Protein AF-0000000084526634 (afdb_homodimer)

Secondary structure (DSSP, 8-state):
--EEEEEE-SSSS-EEEEEE-GGG-EEE-STTHHHHT--EEEEEGGGEEEEE-GGGEEEE--TT--SEEEEETTT----EEEEE-TT--EEEEEEGGGBTT--HHHHHHHSEEE-TT--/--EEEEEE-SSSS-EEEEEE-GGG-EEE-STTHHHHT--EEEEEGGGEEEEE-GGGEEEE--TT--SEEEEETTT----EEEEE-TT--EEEEEEGGGBTT--HHHHHHHSEEE-TT--

InterPro domains:
  IPR006913 CENP-V/GFA domain [PF04828] (4-111)
  IPR006913 CENP-V/GFA domain [PS51891] (5-115)
  IPR011057 Mss4-like superfamily [SSF51316] (2-111)
  IPR052355 Centromere protein V-like [PTHR28620] (4-107)

Radius of gyration: 17.03 Å; Cα contacts (8 Å, |Δi|>4): 576; chains: 2; bounding box: 39×50×42 Å

Organism: NCBI:txid1123501

Solvent-accessible surface area (backbone atoms only — not comparable to full-atom values): 12328 Å² total; per-residue (Å²): 122,71,42,79,41,46,34,38,38,79,80,58,59,32,30,34,37,34,47,38,41,71,91,67,18,32,33,44,51,21,84,58,40,35,47,42,42,52,34,32,29,64,30,51,45,91,46,48,44,79,72,40,34,76,88,42,49,40,71,35,68,55,96,86,49,63,45,42,36,31,21,32,71,70,65,32,40,58,43,38,27,42,33,58,45,93,89,61,49,50,29,30,41,32,27,44,26,31,28,68,95,46,59,35,72,65,47,53,76,69,32,44,80,40,72,42,66,80,99,120,69,43,80,42,47,33,36,38,80,82,57,60,32,30,34,41,34,45,38,41,71,90,65,17,33,32,44,51,21,82,59,40,35,46,44,43,52,33,32,30,64,30,48,44,89,45,47,44,81,73,40,35,77,89,42,49,41,72,34,67,54,97,87,50,63,46,42,37,31,20,33,70,70,65,34,39,57,43,39,29,42,35,61,45,94,88,61,49,51,29,30,42,32,27,44,26,31,29,67,94,46,59,35,71,64,47,53,74,70,33,44,81,41,71,40,66,79,101

Sequence (238 aa):
MARTYDGSCQCGAVTFSAELDLTHAVICNCSRCRRLGSVFAFTPRTAFTLRSGEDALTEFRFHNEVIAHLFCATCGIEAFGYGRMPDGTETVAVNARVLDGVDGHALAKEATFYDGAASMARTYDGSCQCGAVTFSAELDLTHAVICNCSRCRRLGSVFAFTPRTAFTLRSGEDALTEFRFHNEVIAHLFCATCGIEAFGYGRMPDGTETVAVNARVLDGVDGHALAKEATFYDGAAS

pLDDT: mean 95.06, std 6.48, range [63.31, 98.94]

Structure (mmCIF, N/CA/C/O backbone):
data_AF-0000000084526634-model_v1
#
loop_
_entity.id
_entity.type
_entity.pdbx_description
1 polymer 'CENP-V/GFA domain-containing protein'
#
loop_
_atom_site.group_PDB
_atom_site.id
_atom_site.type_symbol
_atom_site.label_atom_id
_atom_site.label_alt_id
_atom_site.label_comp_id
_atom_site.label_asym_id
_atom_site.label_entity_id
_atom_site.label_seq_id
_atom_site.pdbx_PDB_ins_code
_atom_site.Cartn_x
_atom_site.Cartn_y
_atom_site.Cartn_z
_atom_site.occupancy
_atom_site.B_iso_or_equiv
_atom_site.auth_seq_id
_atom_site.auth_comp_id
_atom_site.auth_asym_id
_atom_site.auth_atom_id
_atom_site.pdbx_PDB_model_num
ATOM 1 N N . MET A 1 1 ? 1.687 13.352 22.406 1 82.06 1 MET A N 1
ATOM 2 C CA . MET A 1 1 ? 2.182 14.656 21.984 1 82.06 1 MET A CA 1
ATOM 3 C C . MET A 1 1 ? 2.734 14.594 20.562 1 82.06 1 MET A C 1
ATOM 5 O O . MET A 1 1 ? 3.385 13.609 20.188 1 82.06 1 MET A O 1
ATOM 9 N N . ALA A 1 2 ? 2.475 15.664 19.859 1 91.25 2 ALA A N 1
ATOM 10 C CA . ALA A 1 2 ? 2.936 15.734 18.469 1 91.25 2 ALA A CA 1
ATOM 11 C C . ALA A 1 2 ? 4.457 15.82 18.406 1 91.25 2 ALA A C 1
ATOM 13 O O . ALA A 1 2 ? 5.086 16.484 19.234 1 91.25 2 ALA A O 1
ATOM 14 N N . ARG A 1 3 ? 5.078 15.094 17.562 1 96.56 3 ARG A N 1
ATOM 15 C CA . ARG A 1 3 ? 6.504 15.086 17.25 1 96.56 3 ARG A CA 1
ATOM 16 C C . ARG A 1 3 ? 6.727 15.234 15.75 1 96.56 3 ARG A C 1
ATOM 18 O O . ARG A 1 3 ? 5.828 14.953 14.953 1 96.56 3 ARG A O 1
ATOM 25 N N . THR A 1 4 ? 7.934 15.758 15.477 1 98.44 4 THR A N 1
ATOM 26 C CA . THR A 1 4 ? 8.273 15.859 14.062 1 98.44 4 THR A CA 1
ATOM 27 C C . THR A 1 4 ? 8.867 14.555 13.555 1 98.44 4 THR A C 1
ATOM 29 O O . THR A 1 4 ? 9.758 13.977 14.188 1 98.44 4 THR A O 1
ATOM 32 N N . TYR A 1 5 ? 8.383 14.109 12.453 1 98.69 5 TYR A N 1
ATOM 33 C CA . TYR A 1 5 ? 8.875 12.898 11.805 1 98.69 5 TYR A CA 1
ATOM 34 C C . TYR A 1 5 ? 9.359 13.188 10.391 1 98.69 5 TYR A C 1
ATOM 36 O O . TYR A 1 5 ? 8.797 14.039 9.703 1 98.69 5 TYR A O 1
ATOM 44 N N . ASP A 1 6 ? 10.359 12.508 10.031 1 98.81 6 ASP A N 1
ATOM 45 C CA . ASP A 1 6 ? 10.758 12.453 8.633 1 98.81 6 ASP A CA 1
ATOM 46 C C . ASP A 1 6 ? 10.227 11.188 7.957 1 98.81 6 ASP A C 1
ATOM 48 O O . ASP A 1 6 ? 10.086 10.141 8.602 1 98.81 6 ASP A O 1
ATOM 52 N N . GLY A 1 7 ? 9.898 11.367 6.66 1 98.75 7 GLY A N 1
ATOM 53 C CA . GLY A 1 7 ? 9.445 10.219 5.883 1 98.75 7 GLY A CA 1
ATOM 54 C C . GLY A 1 7 ? 9.797 10.328 4.41 1 98.75 7 GLY A C 1
ATOM 55 O O . GLY A 1 7 ? 10.281 11.367 3.953 1 98.75 7 GLY A O 1
ATOM 56 N N . SER A 1 8 ? 9.641 9.219 3.715 1 98.81 8 SER A N 1
ATOM 57 C CA . SER A 1 8 ? 9.953 9.18 2.291 1 98.81 8 SER A CA 1
ATOM 58 C C . SER A 1 8 ? 9.289 7.988 1.612 1 98.81 8 SER A C 1
ATOM 60 O O . SER A 1 8 ? 8.867 7.043 2.281 1 98.81 8 SER A O 1
ATOM 62 N N . CYS A 1 9 ? 9.219 8.156 0.288 1 98.62 9 CYS A N 1
ATOM 63 C CA . CYS A 1 9 ? 8.867 6.957 -0.469 1 98.62 9 CYS A CA 1
ATOM 64 C C . CYS A 1 9 ? 10.031 5.969 -0.489 1 98.62 9 CYS A C 1
ATOM 66 O O . CYS A 1 9 ? 11.008 6.145 0.234 1 98.62 9 CYS A O 1
ATOM 68 N N . GLN A 1 10 ? 9.914 4.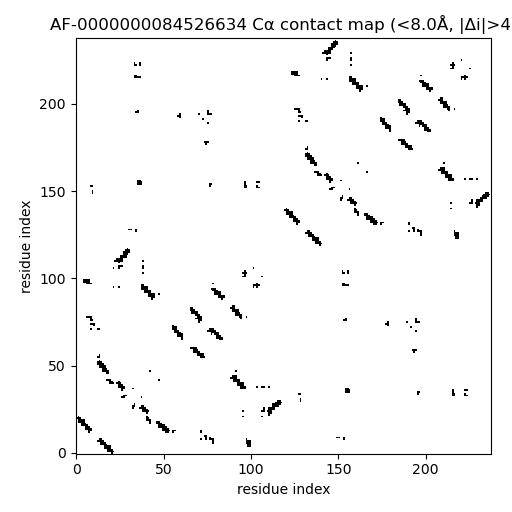891 -1.217 1 97.12 10 GLN A N 1
ATOM 69 C CA . GLN A 1 10 ? 10.922 3.834 -1.214 1 97.12 10 GLN A CA 1
ATOM 70 C C . GLN A 1 10 ? 12.172 4.262 -1.974 1 97.12 10 GLN A C 1
ATOM 72 O O . GLN A 1 10 ? 13.297 4.004 -1.529 1 97.12 10 GLN A O 1
ATOM 77 N N . CYS A 1 11 ? 12.062 4.898 -3.174 1 97.56 11 CYS A N 1
ATOM 78 C CA . CYS A 1 11 ? 13.195 5.195 -4.047 1 97.56 11 CYS A CA 1
ATOM 79 C C . CYS A 1 11 ? 13.891 6.484 -3.619 1 97.56 11 CYS A C 1
ATOM 81 O O . CYS A 1 11 ? 14.961 6.82 -4.133 1 97.56 11 CYS A O 1
ATOM 83 N N . GLY A 1 12 ? 13.25 7.234 -2.771 1 98 12 GLY A N 1
ATOM 84 C CA . GLY A 1 12 ? 13.891 8.422 -2.234 1 98 12 GLY A CA 1
ATOM 85 C C . GLY A 1 12 ? 13.547 9.688 -3.002 1 98 12 GLY A C 1
ATOM 86 O O . GLY A 1 12 ? 13.961 10.781 -2.619 1 98 12 GLY A O 1
ATOM 87 N N . ALA A 1 13 ? 12.773 9.609 -4.047 1 98.56 13 ALA A N 1
ATOM 88 C CA . ALA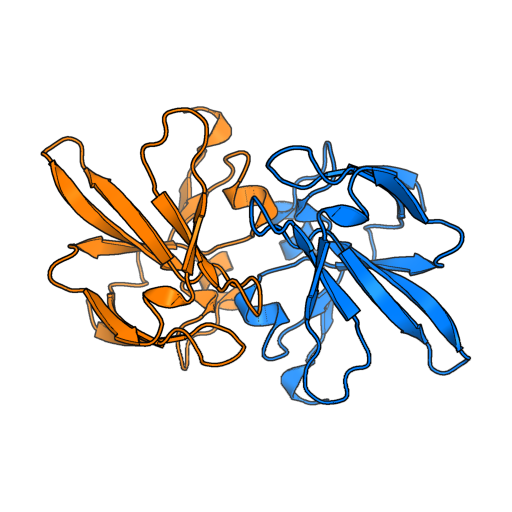 A 1 13 ? 12.398 10.789 -4.82 1 98.56 13 ALA A CA 1
ATOM 89 C C . ALA A 1 13 ? 11.516 11.727 -4 1 98.56 13 ALA A C 1
ATOM 91 O O . ALA A 1 13 ? 11.633 12.945 -4.102 1 98.56 13 ALA A O 1
ATOM 92 N N . VAL A 1 14 ? 10.664 11.227 -3.184 1 98.88 14 VAL A N 1
ATOM 93 C CA . VAL A 1 14 ? 9.734 11.984 -2.361 1 98.88 14 VAL A CA 1
ATOM 94 C C . VAL A 1 14 ? 10.188 11.953 -0.903 1 98.88 14 VAL A C 1
ATOM 96 O O . VAL A 1 14 ? 10.281 10.883 -0.299 1 98.88 14 VAL A O 1
ATOM 99 N N . THR A 1 15 ? 10.477 13.031 -0.357 1 98.94 15 THR A N 1
ATOM 100 C CA . THR A 1 15 ? 10.836 13.156 1.05 1 98.94 15 THR A CA 1
ATOM 101 C C . THR A 1 15 ? 10.055 14.289 1.71 1 98.94 15 THR A C 1
ATOM 103 O O . THR A 1 15 ? 9.75 15.297 1.069 1 98.94 15 THR A O 1
ATOM 106 N N . PHE A 1 16 ? 9.75 14.109 2.992 1 98.94 16 PHE A N 1
ATOM 107 C CA . PHE A 1 16 ? 8.961 15.117 3.689 1 98.94 16 PHE A CA 1
ATOM 108 C C . PHE A 1 16 ? 9.242 15.078 5.188 1 98.94 16 PHE A C 1
ATOM 110 O O . PHE A 1 16 ? 9.891 14.156 5.684 1 98.94 16 PHE A O 1
ATOM 117 N N . SER A 1 17 ? 8.805 16.094 5.875 1 98.94 17 SER A N 1
ATOM 118 C CA . SER A 1 17 ? 8.695 16.156 7.328 1 98.94 17 SER A CA 1
ATOM 119 C C . SER A 1 17 ? 7.293 16.594 7.754 1 98.94 17 SER A C 1
ATOM 121 O O . SER A 1 17 ? 6.625 17.344 7.043 1 98.94 17 SER A O 1
ATOM 123 N N . ALA A 1 18 ? 6.887 16.109 8.891 1 98.81 18 ALA A N 1
ATOM 124 C CA . ALA A 1 18 ? 5.547 16.422 9.375 1 98.81 18 ALA A CA 1
ATOM 125 C C . ALA A 1 18 ? 5.488 16.359 10.898 1 98.81 18 ALA A C 1
ATOM 127 O O . ALA A 1 18 ? 6.129 15.492 11.516 1 98.81 18 ALA A O 1
ATOM 128 N N . GLU A 1 19 ? 4.711 17.219 11.414 1 98.75 19 GLU A N 1
ATOM 129 C CA . GLU A 1 19 ? 4.34 17.094 12.82 1 98.75 19 GLU A CA 1
ATOM 130 C C . GLU A 1 19 ? 3.143 16.156 12.992 1 98.75 19 GLU A C 1
ATOM 132 O O . GLU A 1 19 ? 2.061 16.422 12.469 1 98.75 19 GLU A O 1
ATOM 137 N N . LEU A 1 20 ? 3.373 15.094 13.773 1 98.44 20 LEU A N 1
ATOM 138 C CA . LEU A 1 20 ? 2.33 14.078 13.867 1 98.44 20 LEU A CA 1
ATOM 139 C C . LEU A 1 20 ? 2.164 13.609 15.312 1 98.44 20 LEU A C 1
ATOM 141 O O . LEU A 1 20 ? 3.139 13.539 16.062 1 98.44 20 LEU A O 1
ATOM 145 N N . ASP A 1 21 ? 0.946 13.375 15.688 1 98 21 ASP A N 1
ATOM 146 C CA . ASP A 1 21 ? 0.609 12.586 16.875 1 98 21 ASP A CA 1
ATOM 147 C C . ASP A 1 21 ? 0.187 11.172 16.484 1 98 21 ASP A C 1
ATOM 149 O O . ASP A 1 21 ? -0.918 10.961 15.984 1 98 21 ASP A O 1
ATOM 153 N N . LEU A 1 22 ? 0.977 10.188 16.734 1 97.81 22 LEU A N 1
ATOM 154 C CA . LEU A 1 22 ? 0.75 8.828 16.234 1 97.81 22 LEU A CA 1
ATOM 155 C C . LEU A 1 22 ? -0.159 8.055 17.188 1 97.81 22 LEU A C 1
ATOM 157 O O . LEU A 1 22 ? -0.593 6.945 16.875 1 97.81 22 LEU A O 1
ATOM 161 N N . THR A 1 23 ? -0.492 8.625 18.344 1 96.44 23 THR A N 1
ATOM 162 C CA . THR A 1 23 ? -1.368 7.941 19.281 1 96.44 23 THR A CA 1
ATOM 163 C C . THR A 1 23 ? -2.801 7.902 18.766 1 96.44 23 THR A C 1
ATOM 165 O O . THR A 1 23 ? -3.639 7.16 19.281 1 96.44 23 THR A O 1
ATOM 168 N N . HIS A 1 24 ? -3.084 8.68 17.641 1 94.44 24 HIS A N 1
ATOM 169 C CA . HIS A 1 24 ? -4.422 8.719 17.062 1 94.44 24 HIS A CA 1
ATOM 170 C C . HIS A 1 24 ? -4.418 8.195 15.625 1 94.44 24 HIS A C 1
ATOM 172 O O . HIS A 1 24 ? -5.258 8.602 14.82 1 94.44 24 HIS A O 1
ATOM 178 N N . ALA A 1 25 ? -3.518 7.367 15.383 1 97.5 25 ALA A N 1
ATOM 179 C CA . ALA A 1 25 ? -3.447 6.797 14.039 1 97.5 25 ALA A CA 1
ATOM 180 C C . ALA A 1 25 ? -4.715 6.008 13.711 1 97.5 25 ALA A C 1
ATOM 182 O O . ALA A 1 25 ? -5.383 5.496 14.609 1 97.5 25 ALA A O 1
ATOM 183 N N . VAL A 1 26 ? -5.004 5.945 12.43 1 97.38 26 VAL A N 1
ATOM 184 C CA . VAL A 1 26 ? -6.277 5.398 11.977 1 97.38 26 VAL A CA 1
ATOM 185 C C . VAL A 1 26 ? -6.039 4.359 10.891 1 97.38 26 VAL A C 1
ATOM 187 O O . VAL A 1 26 ? -5.199 4.562 10.008 1 97.38 26 VAL A O 1
ATOM 190 N N . ILE A 1 27 ? -6.738 3.273 10.922 1 97.12 27 ILE A N 1
ATOM 191 C CA . ILE A 1 27 ? -6.883 2.365 9.789 1 97.12 27 ILE A CA 1
ATOM 192 C C . ILE A 1 27 ? -8.32 2.41 9.273 1 97.12 27 ILE A C 1
ATOM 194 O O . ILE A 1 27 ? -9.266 2.492 10.062 1 97.12 27 ILE A O 1
ATOM 198 N N . CYS A 1 28 ? -8.445 2.514 8 1 95.56 28 CYS A N 1
ATOM 199 C CA . CYS A 1 28 ? -9.742 2.641 7.348 1 95.56 28 CYS A CA 1
ATOM 200 C C . CYS A 1 28 ? -10.016 1.455 6.43 1 95.56 28 CYS A C 1
ATOM 202 O O . CYS A 1 28 ? -9.078 0.877 5.867 1 95.56 28 CYS A O 1
ATOM 204 N N . ASN A 1 29 ? -11.281 1.121 6.215 1 93.94 29 ASN A N 1
ATOM 205 C CA . ASN A 1 29 ? -11.594 -0.017 5.355 1 93.94 29 ASN A CA 1
ATOM 206 C C . ASN A 1 29 ? -12.383 0.408 4.125 1 93.94 29 ASN A C 1
ATOM 208 O O . ASN A 1 29 ? -13.164 -0.378 3.578 1 93.94 29 ASN A O 1
ATOM 212 N N . CYS A 1 30 ? -12.258 1.676 3.701 1 93.62 30 CYS A N 1
ATOM 213 C CA . CYS A 1 30 ? -12.844 2.002 2.408 1 93.62 30 CYS A CA 1
ATOM 214 C C . CYS A 1 30 ? -12.172 1.221 1.288 1 93.62 30 CYS A C 1
ATOM 216 O O . CYS A 1 30 ? -11.188 0.516 1.524 1 93.62 30 CYS A O 1
ATOM 218 N N . SER A 1 31 ? -12.656 1.3 0.096 1 93.5 31 SER A N 1
ATOM 219 C CA . SER A 1 31 ? -12.203 0.448 -0.997 1 93.5 31 SER A CA 1
ATOM 220 C C . SER A 1 31 ? -10.727 0.668 -1.291 1 93.5 31 SER A C 1
ATOM 222 O O . SER A 1 31 ? -10.016 -0.266 -1.672 1 93.5 31 SER A O 1
ATOM 224 N N . ARG A 1 32 ? -10.172 1.838 -1.07 1 94.31 32 ARG A N 1
ATOM 225 C CA . ARG A 1 32 ? -8.773 2.113 -1.379 1 94.31 32 ARG A CA 1
ATOM 226 C C . ARG A 1 32 ? -7.871 1.771 -0.196 1 94.31 32 ARG A C 1
ATOM 228 O O . ARG A 1 32 ? -6.852 1.095 -0.36 1 94.31 32 ARG A O 1
ATOM 235 N N . CYS A 1 33 ? -8.289 2.213 0.969 1 95.06 33 CYS A N 1
ATOM 236 C CA . CYS A 1 33 ? -7.441 2.039 2.141 1 95.06 33 CYS A CA 1
ATOM 237 C C . CYS A 1 33 ? -7.23 0.561 2.449 1 95.06 33 CYS A C 1
ATOM 239 O O . CYS A 1 33 ? -6.148 0.158 2.877 1 95.06 33 CYS A O 1
ATOM 241 N N . ARG A 1 34 ? -8.289 -0.212 2.266 1 95 34 ARG A N 1
ATOM 242 C CA . ARG A 1 34 ? -8.125 -1.633 2.553 1 95 34 ARG A CA 1
ATOM 243 C C . ARG A 1 34 ? -7.105 -2.268 1.614 1 95 34 ARG A C 1
ATOM 245 O O . ARG A 1 34 ? -6.438 -3.234 1.98 1 95 34 ARG A O 1
ATOM 252 N N . ARG A 1 35 ? -7.012 -1.802 0.372 1 96.94 35 ARG A N 1
ATOM 253 C CA . ARG A 1 35 ? -6.066 -2.338 -0.602 1 96.94 35 ARG A CA 1
ATOM 254 C C . ARG A 1 35 ? -4.641 -1.893 -0.284 1 96.94 35 ARG A C 1
ATOM 256 O O . ARG A 1 35 ? -3.688 -2.635 -0.521 1 96.94 35 ARG A O 1
ATOM 263 N N . LEU A 1 36 ? -4.469 -0.721 0.22 1 96.94 36 LEU A N 1
ATOM 264 C CA . LEU A 1 36 ? -3.156 -0.148 0.501 1 96.94 36 LEU A CA 1
ATOM 265 C C . LEU A 1 36 ? -2.596 -0.688 1.812 1 96.94 36 LEU A C 1
ATOM 267 O O . LEU A 1 36 ? -1.391 -0.918 1.93 1 96.94 36 LEU A O 1
ATOM 271 N N . GLY A 1 37 ? -3.488 -0.811 2.799 1 97 37 GLY A N 1
ATOM 272 C CA . GLY A 1 37 ? -3.033 -1.208 4.121 1 97 37 GLY A CA 1
ATOM 273 C C . GLY A 1 37 ? -2.383 -0.075 4.891 1 97 37 GLY A C 1
ATOM 274 O O . GLY A 1 37 ? -1.586 -0.314 5.801 1 97 37 GLY A O 1
ATOM 275 N N . SER A 1 38 ? -2.707 1.154 4.598 1 97.62 38 SER A N 1
ATOM 276 C CA . SER A 1 38 ? -2.076 2.32 5.207 1 97.62 38 SER A CA 1
ATOM 277 C C . SER A 1 38 ? -2.535 2.502 6.652 1 97.62 38 SER A C 1
ATOM 279 O O . SER A 1 38 ? -3.639 2.092 7.016 1 97.62 38 SER A O 1
ATOM 281 N N . VAL A 1 39 ? -1.662 2.988 7.453 1 98.12 39 VAL A N 1
ATOM 282 C CA . VAL A 1 39 ? -1.951 3.521 8.781 1 98.12 39 VAL A CA 1
ATOM 283 C C . VAL A 1 39 ? -1.819 5.043 8.766 1 98.12 39 VAL A C 1
ATOM 285 O O . VAL A 1 39 ? -0.708 5.574 8.719 1 98.12 39 VAL A O 1
ATOM 288 N N . PHE A 1 40 ? -2.953 5.75 8.938 1 97.56 40 PHE A N 1
ATOM 289 C CA . PHE A 1 40 ? -2.918 7.184 8.664 1 97.56 40 PHE A CA 1
ATOM 290 C C . PHE A 1 40 ? -2.773 7.969 9.961 1 97.56 40 PHE A C 1
ATOM 292 O O . PHE A 1 40 ? -3.383 7.625 10.977 1 97.56 40 PHE A O 1
ATOM 299 N N . ALA A 1 41 ? -1.976 8.891 9.93 1 97.88 41 ALA A N 1
ATOM 300 C CA . ALA A 1 41 ? -1.951 10.008 10.875 1 97.88 41 ALA A CA 1
ATOM 301 C C . ALA A 1 41 ? -2.225 11.336 10.156 1 97.88 41 ALA A C 1
ATOM 303 O O . ALA A 1 41 ? -1.781 11.539 9.031 1 97.88 41 ALA A O 1
ATOM 304 N N . PHE A 1 42 ? -2.887 12.195 10.812 1 96.56 42 PHE A N 1
ATOM 305 C CA . PHE A 1 42 ? -3.338 13.422 10.164 1 96.56 42 PHE A CA 1
ATOM 306 C C . PHE A 1 42 ? -2.672 14.641 10.789 1 96.56 42 PHE A C 1
ATOM 308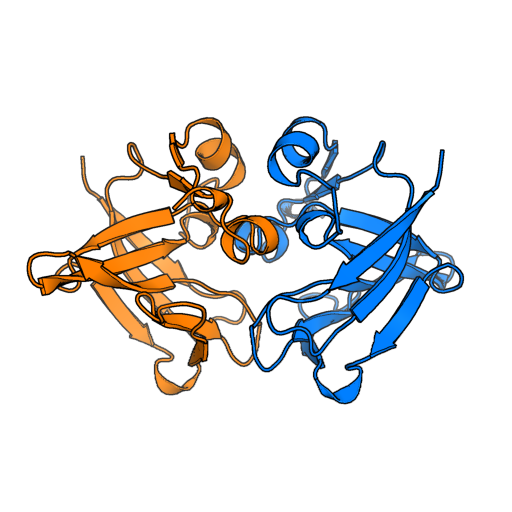 O O . PHE A 1 42 ? -2.42 14.664 11.992 1 96.56 42 PHE A O 1
ATOM 315 N N . THR A 1 43 ? -2.422 15.594 9.961 1 97.44 43 THR A N 1
ATOM 316 C CA . THR A 1 43 ? -1.853 16.859 10.406 1 97.44 43 THR A CA 1
ATOM 317 C C . THR A 1 43 ? -2.32 18.016 9.523 1 97.44 43 THR A C 1
ATOM 319 O O . THR A 1 43 ? -2.65 17.797 8.352 1 97.44 43 THR A O 1
ATOM 322 N N . PRO A 1 44 ? -2.457 19.219 10.062 1 97 44 PRO A N 1
ATOM 323 C CA . PRO A 1 44 ? -2.736 20.359 9.172 1 97 44 PRO A CA 1
ATOM 324 C C . PRO A 1 44 ? -1.657 20.547 8.109 1 97 44 PRO A C 1
ATOM 326 O O . PRO A 1 44 ? -0.485 20.266 8.359 1 97 44 PRO A O 1
ATOM 329 N N . ARG A 1 45 ? -2.07 21.062 6.977 1 97.69 45 ARG A N 1
ATOM 330 C CA . ARG A 1 45 ? -1.143 21.328 5.879 1 97.69 45 ARG A CA 1
ATOM 331 C C . ARG A 1 45 ? 0.014 22.203 6.332 1 97.69 45 ARG A C 1
ATOM 333 O O . ARG A 1 45 ? 1.141 22.062 5.855 1 97.69 45 ARG A O 1
ATOM 340 N N . THR A 1 46 ? -0.166 23.078 7.285 1 97.5 46 THR A N 1
ATOM 341 C CA . THR A 1 46 ? 0.833 24.031 7.766 1 97.5 46 THR A CA 1
ATOM 342 C C . THR A 1 46 ? 1.918 23.312 8.562 1 97.5 46 THR A C 1
ATOM 344 O O . THR A 1 46 ? 2.984 23.875 8.82 1 97.5 46 THR A O 1
ATOM 347 N N . ALA A 1 47 ? 1.647 22.078 8.984 1 98.25 47 ALA A N 1
ATOM 348 C CA . ALA A 1 47 ? 2.6 21.328 9.797 1 98.25 47 ALA A CA 1
ATOM 349 C C . ALA A 1 47 ? 3.254 20.219 8.977 1 98.25 47 ALA A C 1
ATOM 351 O O . ALA A 1 47 ? 3.785 19.25 9.539 1 98.25 47 ALA A O 1
ATOM 352 N N . PHE A 1 48 ? 3.109 20.328 7.707 1 98.75 48 PHE A N 1
ATOM 353 C CA . PHE A 1 48 ? 3.68 19.391 6.746 1 98.75 48 PHE A CA 1
ATOM 354 C C . PHE A 1 48 ? 4.594 20.109 5.762 1 98.75 48 PHE A C 1
ATOM 356 O O . PHE A 1 48 ? 4.227 21.156 5.215 1 98.75 48 PHE A O 1
ATOM 363 N N . THR A 1 49 ? 5.801 19.5 5.52 1 98.88 49 THR A N 1
ATOM 364 C CA . THR A 1 49 ? 6.73 20.062 4.543 1 98.88 49 THR A CA 1
ATOM 365 C C . THR A 1 49 ? 7.188 18.984 3.557 1 98.88 49 THR A C 1
ATOM 367 O O . THR A 1 49 ? 7.852 18.031 3.941 1 98.88 49 THR A O 1
ATOM 370 N N . LEU A 1 50 ? 6.816 19.172 2.318 1 98.81 50 LEU A N 1
ATOM 371 C CA . LEU A 1 50 ? 7.371 18.344 1.251 1 98.81 50 LEU A CA 1
ATOM 372 C C . LEU A 1 50 ? 8.766 18.812 0.865 1 98.81 50 LEU A C 1
ATOM 374 O O . LEU A 1 50 ? 8.922 19.891 0.279 1 98.81 50 LEU A O 1
ATOM 378 N N . ARG A 1 51 ? 9.734 18.031 1.146 1 98.81 51 ARG A N 1
ATOM 379 C CA . ARG A 1 51 ? 11.117 18.453 0.953 1 98.81 51 ARG A CA 1
ATOM 380 C C . ARG A 1 51 ? 11.578 18.188 -0.477 1 98.81 51 ARG A C 1
ATOM 382 O O . ARG A 1 51 ? 12.422 18.906 -1.008 1 98.81 51 ARG A O 1
ATOM 389 N N . SER A 1 52 ? 11.102 17.125 -1.09 1 98.75 52 SER A N 1
ATOM 390 C CA . SER A 1 52 ? 11.438 16.812 -2.475 1 98.75 52 SER A CA 1
ATOM 391 C C . SER A 1 52 ? 10.367 15.945 -3.125 1 98.75 52 SER A C 1
ATOM 393 O O . SER A 1 52 ? 9.586 15.289 -2.432 1 98.75 52 SER A O 1
ATOM 395 N N . GLY A 1 53 ? 10.258 16.047 -4.492 1 98.69 53 GLY A N 1
ATOM 396 C CA . GLY A 1 53 ? 9.539 15.039 -5.262 1 98.69 53 GLY A CA 1
ATOM 397 C C . GLY A 1 53 ? 8.133 15.461 -5.633 1 98.69 53 GLY A C 1
ATOM 398 O O . GLY A 1 53 ? 7.277 14.617 -5.914 1 98.69 53 GLY A O 1
ATOM 399 N N . GLU A 1 54 ? 7.902 16.734 -5.496 1 98.25 54 GLU A N 1
ATOM 400 C CA . GLU A 1 54 ? 6.59 17.188 -5.938 1 98.25 54 GLU A CA 1
ATOM 401 C C . GLU A 1 54 ? 6.297 16.734 -7.367 1 98.25 54 GLU A C 1
ATOM 403 O O . GLU A 1 54 ? 5.188 16.297 -7.668 1 98.25 54 GLU A O 1
ATOM 408 N N . ASP A 1 55 ? 7.266 16.734 -8.211 1 98.19 55 ASP A N 1
ATOM 409 C CA . ASP A 1 55 ? 7.105 16.391 -9.617 1 98.19 55 ASP A CA 1
ATOM 410 C C . ASP A 1 55 ? 7.117 14.883 -9.82 1 98.19 55 ASP A C 1
ATOM 412 O O . ASP A 1 55 ? 6.883 14.391 -10.922 1 98.19 55 ASP A O 1
ATOM 416 N N . ALA A 1 56 ? 7.406 14.148 -8.781 1 98.56 56 ALA A N 1
ATOM 417 C CA . ALA A 1 56 ? 7.461 12.688 -8.859 1 98.56 56 ALA A CA 1
ATOM 418 C C . ALA A 1 56 ? 6.145 12.062 -8.406 1 98.56 56 ALA A C 1
ATOM 420 O O . ALA A 1 56 ? 5.988 10.844 -8.438 1 98.56 56 ALA A O 1
ATOM 421 N N . LEU A 1 57 ? 5.211 12.906 -8.031 1 98.69 57 LEU A N 1
ATOM 422 C CA . LEU A 1 57 ? 3.959 12.414 -7.465 1 98.69 57 LEU A CA 1
ATOM 423 C C . LEU A 1 57 ? 2.891 12.281 -8.547 1 98.69 57 LEU A C 1
ATOM 425 O O . LEU A 1 57 ? 2.791 13.125 -9.438 1 98.69 57 LEU A O 1
ATOM 429 N N . THR A 1 58 ? 2.207 11.25 -8.469 1 98.19 58 THR A N 1
ATOM 430 C CA . THR A 1 58 ? 0.996 11.031 -9.25 1 98.19 58 THR A CA 1
ATOM 431 C C . THR A 1 58 ? -0.242 11.109 -8.367 1 98.19 58 THR A C 1
ATOM 433 O O . THR A 1 58 ? -0.26 10.555 -7.266 1 98.19 58 THR A O 1
ATOM 436 N N . GLU A 1 59 ? -1.204 11.812 -8.805 1 97.81 59 GLU A N 1
ATOM 437 C CA . GLU A 1 59 ? -2.436 11.992 -8.039 1 97.81 59 GLU A CA 1
ATOM 438 C C . GLU A 1 59 ? -3.52 11.031 -8.516 1 97.81 59 GLU A C 1
ATOM 440 O O . GLU A 1 59 ? -3.682 10.812 -9.719 1 97.81 59 GLU A O 1
ATOM 445 N N . PHE A 1 60 ? -4.215 10.5 -7.609 1 96.94 60 PHE A N 1
ATOM 446 C CA . PHE A 1 60 ? -5.402 9.703 -7.879 1 96.94 60 PHE A CA 1
ATOM 447 C C . PHE A 1 60 ? -6.555 10.117 -6.969 1 96.94 60 PHE A C 1
ATOM 449 O O . PHE A 1 60 ? -6.371 10.273 -5.762 1 96.94 60 PHE A O 1
ATOM 456 N N . ARG A 1 61 ? -7.648 10.281 -7.672 1 93.62 61 ARG A N 1
ATOM 457 C CA . ARG A 1 61 ? -8.883 10.578 -6.945 1 93.62 61 ARG A CA 1
ATOM 458 C C . ARG A 1 61 ? -9.969 9.57 -7.285 1 93.62 61 ARG A C 1
ATOM 460 O O . ARG A 1 61 ? -9.969 8.984 -8.375 1 93.62 61 ARG A O 1
ATOM 467 N N . PHE A 1 62 ? -10.852 9.398 -6.344 1 85.81 62 PHE A N 1
ATOM 468 C CA . PHE A 1 62 ? -11.992 8.516 -6.566 1 85.81 62 PHE A CA 1
ATOM 469 C C . PHE A 1 62 ? -13.195 8.969 -5.754 1 85.81 62 PHE A C 1
ATOM 471 O O . PHE A 1 62 ? -13.094 9.898 -4.949 1 85.81 62 PHE A O 1
ATOM 478 N N . HIS A 1 63 ? -14.375 8.234 -6.09 1 80.31 63 HIS A N 1
ATOM 479 C CA . HIS A 1 63 ? -15.625 8.555 -5.418 1 80.31 63 HIS A CA 1
ATOM 480 C C . HIS A 1 63 ? -15.906 10.055 -5.465 1 80.31 63 HIS A C 1
ATOM 482 O O . HIS A 1 63 ? -16.016 10.633 -6.547 1 80.31 63 HIS A O 1
ATOM 488 N N . ASN A 1 64 ? -15.922 10.633 -4.133 1 71.81 64 ASN A N 1
ATOM 489 C CA . ASN A 1 64 ? -16.266 12.047 -4.129 1 71.81 64 ASN A CA 1
ATOM 490 C C . ASN A 1 64 ? -15.039 12.938 -4.246 1 71.81 64 ASN A C 1
ATOM 492 O O . ASN A 1 64 ? -15.117 14.148 -4.055 1 71.81 64 ASN A O 1
ATOM 496 N N . GLU A 1 65 ? -13.977 12.367 -4.414 1 67.62 65 GLU A N 1
ATOM 497 C CA . GLU A 1 65 ? -12.727 13.023 -4.805 1 67.62 65 GLU A CA 1
ATOM 498 C C . GLU A 1 65 ? -12.266 14.016 -3.74 1 67.62 65 GLU A C 1
ATOM 500 O O . GLU A 1 65 ? -11.66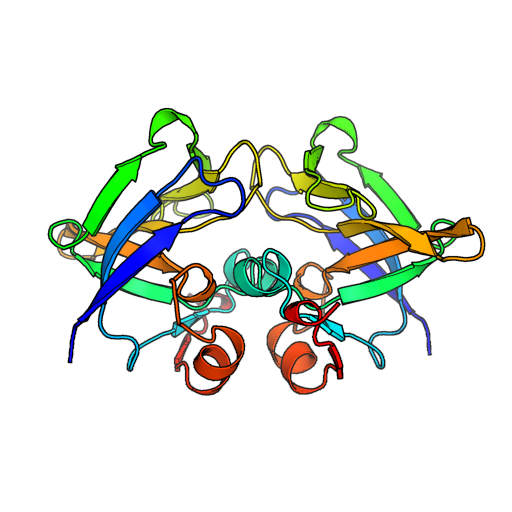4 15.039 -4.059 1 67.62 65 GLU A O 1
ATOM 505 N N . VAL A 1 66 ? -12.531 13.672 -2.502 1 75.62 66 VAL A N 1
ATOM 506 C CA . VAL A 1 66 ? -12.227 14.586 -1.404 1 75.62 66 VAL A CA 1
ATOM 507 C C . VAL A 1 66 ? -10.742 14.531 -1.082 1 75.62 66 VAL A C 1
ATOM 509 O O . VAL A 1 66 ? -10.125 15.562 -0.806 1 75.62 66 VAL A O 1
ATOM 512 N N . ILE A 1 67 ? -10.25 13.406 -1.155 1 87.56 67 ILE A N 1
ATOM 513 C CA . ILE A 1 67 ? -8.836 13.25 -0.82 1 87.56 67 ILE A CA 1
ATOM 514 C C . ILE A 1 67 ? -8.016 13.078 -2.098 1 87.56 67 ILE A C 1
ATOM 516 O O . ILE A 1 67 ? -8.391 12.305 -2.979 1 87.56 67 ILE A O 1
ATOM 520 N N . ALA A 1 68 ? -7.043 13.883 -2.264 1 95.19 68 ALA A N 1
ATOM 521 C CA . ALA A 1 68 ? -6.039 13.672 -3.305 1 95.19 68 ALA A CA 1
ATOM 522 C C . ALA A 1 68 ? -4.977 12.68 -2.854 1 95.19 68 ALA A C 1
ATOM 524 O O . ALA A 1 68 ? -4.051 13.031 -2.119 1 95.19 68 ALA A O 1
ATOM 525 N N . HIS A 1 69 ? -5.113 11.484 -3.273 1 96.75 69 HIS A N 1
ATOM 526 C CA . HIS A 1 69 ? -4.109 10.469 -2.961 1 96.75 69 HIS A CA 1
ATOM 527 C C . HIS A 1 69 ? -2.879 10.625 -3.852 1 96.75 69 HIS A C 1
ATOM 529 O O . HIS A 1 69 ? -2.996 10.633 -5.078 1 96.75 69 HIS A O 1
ATOM 535 N N . LEU A 1 70 ? -1.744 10.664 -3.262 1 98.44 70 LEU A N 1
ATOM 536 C CA . LEU A 1 70 ? -0.514 10.922 -4.004 1 98.44 70 LEU A CA 1
ATOM 537 C C . LEU A 1 70 ? 0.48 9.781 -3.816 1 98.44 70 LEU A C 1
ATOM 539 O O . LEU A 1 70 ? 0.817 9.422 -2.686 1 98.44 70 LEU A O 1
ATOM 543 N N . PHE A 1 71 ? 0.94 9.211 -4.91 1 98.69 71 PHE A N 1
ATOM 544 C CA . PHE A 1 71 ? 1.944 8.156 -4.812 1 98.69 71 PHE A CA 1
ATOM 545 C C . PHE A 1 71 ? 3.105 8.43 -5.762 1 98.69 71 PHE A C 1
ATOM 547 O O . PHE A 1 71 ? 2.945 9.125 -6.766 1 98.69 71 PHE A O 1
ATOM 554 N N . CYS A 1 72 ? 4.273 7.973 -5.445 1 98.81 72 CYS A N 1
ATOM 555 C CA . CYS A 1 72 ? 5.473 8.148 -6.258 1 98.81 72 CYS A CA 1
ATOM 556 C C . CYS A 1 72 ? 5.34 7.41 -7.586 1 98.81 72 CYS A C 1
ATOM 558 O O . CYS A 1 72 ? 5.059 6.211 -7.609 1 98.81 72 CYS A O 1
ATOM 560 N N . ALA A 1 73 ? 5.602 8.086 -8.648 1 98.5 73 ALA A N 1
ATOM 561 C CA . ALA A 1 73 ? 5.457 7.523 -9.992 1 98.5 73 ALA A CA 1
ATOM 562 C C . ALA A 1 73 ? 6.496 6.434 -10.242 1 98.5 73 ALA A C 1
ATOM 564 O O . ALA A 1 73 ? 6.297 5.566 -11.094 1 98.5 73 ALA A O 1
ATOM 565 N N . THR A 1 74 ? 7.555 6.484 -9.523 1 98.06 74 THR A N 1
ATOM 566 C CA . THR A 1 74 ? 8.656 5.562 -9.758 1 98.06 74 THR A CA 1
ATOM 567 C C . THR A 1 74 ? 8.492 4.293 -8.93 1 98.06 74 THR A C 1
ATOM 569 O O . THR A 1 74 ? 8.586 3.182 -9.453 1 98.06 74 THR A O 1
ATOM 572 N N . CYS A 1 75 ? 8.164 4.418 -7.656 1 98.19 75 CYS A N 1
ATOM 573 C CA . CYS A 1 75 ? 8.195 3.232 -6.809 1 98.19 75 CYS A CA 1
ATOM 574 C C . CYS A 1 75 ? 6.797 2.871 -6.324 1 98.19 75 CYS A C 1
ATOM 576 O O . CYS A 1 75 ? 6.605 1.834 -5.688 1 98.19 75 CYS A O 1
ATOM 578 N N . GLY A 1 76 ? 5.867 3.723 -6.52 1 98.44 76 GLY A N 1
ATOM 579 C CA . GLY A 1 76 ? 4.473 3.373 -6.293 1 98.44 76 GLY A CA 1
ATOM 580 C C . GLY A 1 76 ? 4.02 3.619 -4.867 1 98.44 76 GLY A C 1
ATOM 581 O O . GLY A 1 76 ? 2.84 3.469 -4.547 1 98.44 76 GLY A O 1
ATOM 582 N N . ILE A 1 77 ? 4.895 4.008 -3.939 1 98.62 77 ILE A N 1
ATOM 583 C CA . ILE A 1 77 ? 4.543 4.199 -2.535 1 98.62 77 ILE A CA 1
ATOM 584 C C . ILE A 1 77 ? 3.66 5.434 -2.385 1 98.62 77 ILE A C 1
ATOM 586 O O . ILE A 1 77 ? 3.988 6.508 -2.902 1 98.62 77 ILE A O 1
ATOM 590 N N . GLU A 1 78 ? 2.539 5.281 -1.79 1 98.5 78 GLU A N 1
ATOM 591 C CA . GLU A 1 78 ? 1.728 6.414 -1.351 1 98.5 78 GLU A CA 1
ATOM 592 C C . GLU A 1 78 ? 2.121 6.859 0.054 1 98.5 78 GLU A C 1
ATOM 594 O O . GLU A 1 78 ? 1.679 6.277 1.045 1 98.5 78 GLU A O 1
ATOM 599 N N . ALA A 1 79 ? 2.812 7.941 0.106 1 98.62 79 ALA A N 1
ATOM 600 C CA . ALA A 1 79 ? 3.346 8.398 1.387 1 98.62 79 ALA A CA 1
ATOM 601 C C . ALA A 1 79 ? 2.342 9.289 2.115 1 98.62 79 ALA A C 1
ATOM 603 O O . ALA A 1 79 ? 2.316 9.328 3.348 1 98.62 79 ALA A O 1
ATOM 604 N N . PHE A 1 80 ? 1.557 9.992 1.37 1 98.69 80 PHE A N 1
ATOM 605 C CA . PHE A 1 80 ? 0.572 10.891 1.956 1 98.69 80 PHE A CA 1
ATOM 606 C C . PHE A 1 80 ? -0.498 11.266 0.937 1 98.69 80 PHE A C 1
ATOM 608 O O . PHE A 1 80 ? -0.409 10.883 -0.232 1 98.69 80 PHE A O 1
ATOM 615 N N . GLY A 1 81 ? -1.506 11.945 1.337 1 97.88 81 GLY A N 1
ATOM 616 C CA . GLY A 1 81 ? -2.547 12.578 0.544 1 97.88 81 GLY A CA 1
ATOM 617 C C . GLY A 1 81 ? -3.031 13.891 1.136 1 97.88 81 GLY A C 1
ATOM 618 O O . GLY A 1 81 ? -2.836 14.148 2.324 1 97.88 81 GLY A O 1
ATOM 619 N N . TYR A 1 82 ? -3.605 14.672 0.24 1 97.62 82 TYR A N 1
ATOM 620 C CA . TYR A 1 82 ? -4.148 15.945 0.687 1 97.62 82 TYR A CA 1
ATOM 621 C C . TYR A 1 82 ? -5.668 15.891 0.785 1 97.62 82 TYR A C 1
ATOM 623 O 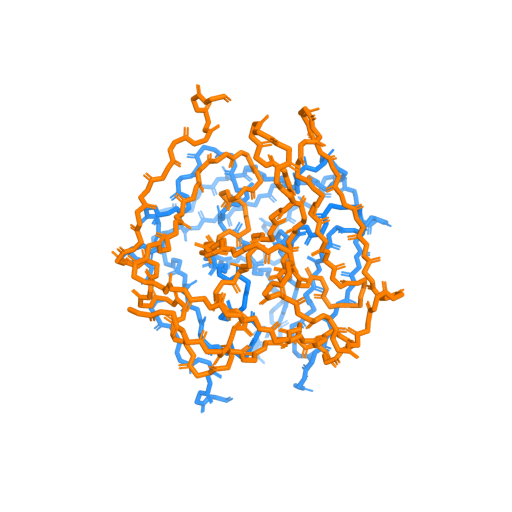O . TYR A 1 82 ? -6.332 15.344 -0.1 1 97.62 82 TYR A O 1
ATOM 631 N N . GLY A 1 83 ? -6.117 16.375 1.914 1 94.69 83 GLY A N 1
ATOM 632 C CA . GLY A 1 83 ? -7.555 16.484 2.111 1 94.69 83 GLY A CA 1
ATOM 633 C C . GLY A 1 83 ? -7.969 17.828 2.707 1 94.69 83 GLY A C 1
ATOM 634 O O . GLY A 1 83 ? -7.176 18.766 2.746 1 94.69 83 GLY A O 1
ATOM 635 N N . ARG A 1 84 ? -9.32 17.859 2.963 1 91.38 84 ARG A N 1
ATOM 636 C CA . ARG A 1 84 ? -9.898 19.047 3.584 1 91.38 84 ARG A CA 1
ATOM 637 C C . ARG A 1 84 ? -10.969 18.656 4.605 1 91.38 84 ARG A C 1
ATOM 639 O O . ARG A 1 84 ? -11.805 17.797 4.344 1 91.38 84 ARG A O 1
ATOM 646 N N . MET A 1 85 ? -10.867 19.297 5.738 1 87.06 85 MET A N 1
ATOM 647 C CA . MET A 1 85 ? -11.922 19.156 6.73 1 87.06 85 MET A CA 1
ATOM 648 C C . MET A 1 85 ? -13.195 19.875 6.293 1 87.06 85 MET A C 1
ATOM 650 O O . MET A 1 85 ? -13.164 20.688 5.375 1 87.06 85 MET A O 1
ATOM 654 N N . PRO A 1 86 ? -14.234 19.484 6.969 1 84.75 86 PRO A N 1
ATOM 655 C CA . PRO A 1 86 ? -15.492 20.156 6.617 1 84.75 86 PRO A CA 1
ATOM 656 C C . PRO A 1 86 ? -15.406 21.672 6.754 1 84.75 86 PRO A C 1
ATOM 658 O O . PRO A 1 86 ? -16.047 22.406 5.992 1 84.75 86 PRO A O 1
ATOM 661 N N . ASP A 1 87 ? -14.633 22.109 7.707 1 88.88 87 ASP A N 1
ATOM 662 C CA . ASP A 1 87 ? -14.531 23.547 7.945 1 88.88 87 ASP A CA 1
ATOM 663 C C . ASP A 1 87 ? -13.57 24.203 6.945 1 88.88 87 ASP A C 1
ATOM 665 O O . ASP A 1 87 ? -13.312 25.406 7.02 1 88.88 87 ASP A O 1
ATOM 669 N N . GLY A 1 88 ? -13.031 23.453 6.062 1 87.94 88 GLY A N 1
ATOM 670 C CA . GLY A 1 88 ? -12.18 23.984 5.004 1 87.94 88 GLY A CA 1
ATOM 671 C C . GLY A 1 88 ? -10.695 23.859 5.316 1 87.94 88 GLY A C 1
ATOM 672 O O . GLY A 1 88 ? -9.852 24.125 4.461 1 87.94 88 GLY A O 1
ATOM 673 N N . THR A 1 89 ? -10.406 23.406 6.48 1 91.12 89 THR A N 1
ATOM 674 C CA . THR A 1 89 ? -9.008 23.297 6.863 1 91.12 89 THR A CA 1
ATOM 675 C C . THR A 1 89 ? -8.297 22.25 6.02 1 91.12 89 THR A C 1
ATOM 677 O O . THR A 1 89 ? -8.758 21.109 5.934 1 91.12 89 THR A O 1
ATOM 680 N N . GLU A 1 90 ? -7.238 22.781 5.363 1 95.62 90 GLU A N 1
ATOM 681 C CA . GLU A 1 90 ? -6.43 21.844 4.59 1 95.62 90 GLU A CA 1
ATOM 682 C C . GLU A 1 90 ? -5.676 20.875 5.5 1 95.62 90 GLU A C 1
ATOM 684 O O . GLU A 1 90 ? -5.023 21.297 6.457 1 95.62 90 GLU A O 1
ATOM 689 N N . THR A 1 91 ? -5.727 19.594 5.168 1 96.94 91 THR A N 1
ATOM 690 C CA . THR A 1 91 ? -5.117 18.562 5.992 1 96.94 91 THR A CA 1
ATOM 691 C C . THR A 1 91 ? -4.285 17.609 5.141 1 96.94 91 THR A C 1
ATOM 693 O O . THR A 1 91 ? -4.441 17.562 3.918 1 96.94 91 THR A O 1
ATOM 696 N N . VAL A 1 92 ? -3.344 17.016 5.801 1 98.06 92 VAL A N 1
ATOM 697 C CA . VAL A 1 92 ? -2.529 15.977 5.176 1 98.06 92 VAL A CA 1
ATOM 698 C C . VAL A 1 92 ? -2.74 14.648 5.895 1 98.06 92 VAL A C 1
ATOM 700 O O . VAL A 1 92 ? -2.666 14.578 7.125 1 98.06 92 VAL A O 1
ATOM 703 N N . ALA A 1 93 ? -3.121 13.672 5.184 1 97.56 93 ALA A N 1
ATOM 704 C CA . ALA A 1 93 ? -3.133 12.297 5.668 1 97.56 93 ALA A CA 1
ATOM 705 C C . ALA A 1 93 ? -1.807 11.602 5.371 1 97.56 93 ALA A C 1
ATOM 707 O O . ALA A 1 93 ? -1.508 11.289 4.215 1 97.56 93 ALA A O 1
ATOM 708 N N . VAL A 1 94 ? -1.028 11.344 6.371 1 98.56 94 VAL A N 1
ATOM 709 C CA . VAL A 1 94 ? 0.298 10.758 6.211 1 98.56 94 VAL A CA 1
ATOM 710 C C . VAL A 1 94 ? 0.243 9.266 6.527 1 98.56 94 VAL A C 1
ATOM 712 O O . VAL A 1 94 ? -0.303 8.859 7.555 1 98.56 94 VAL A O 1
ATOM 715 N N . ASN A 1 95 ? 0.758 8.453 5.613 1 98.69 95 ASN A N 1
ATOM 716 C CA . ASN A 1 95 ? 0.957 7.039 5.922 1 98.69 95 ASN A CA 1
ATOM 717 C C . ASN A 1 95 ? 2.096 6.836 6.914 1 98.69 95 ASN A C 1
ATOM 719 O O . ASN A 1 95 ? 3.266 7.012 6.57 1 98.69 95 ASN A O 1
ATOM 723 N N . ALA A 1 96 ? 1.779 6.395 8.062 1 98.69 96 ALA A N 1
ATOM 724 C CA . ALA A 1 96 ? 2.766 6.297 9.133 1 98.69 96 ALA A CA 1
ATOM 725 C C . ALA A 1 96 ? 3.797 5.215 8.828 1 98.69 96 ALA A C 1
ATOM 727 O O . ALA A 1 96 ? 4.883 5.199 9.414 1 98.69 96 ALA A O 1
ATOM 728 N N . ARG A 1 97 ? 3.52 4.32 7.898 1 98.44 97 ARG A N 1
ATOM 729 C CA . ARG A 1 97 ? 4.398 3.203 7.566 1 98.44 97 ARG A CA 1
ATOM 730 C C . ARG A 1 97 ? 5.664 3.691 6.871 1 98.44 97 ARG A C 1
ATOM 732 O O . ARG A 1 97 ? 6.656 2.961 6.789 1 98.44 97 ARG A O 1
ATOM 739 N N . VAL A 1 98 ? 5.652 4.895 6.367 1 98.69 98 VAL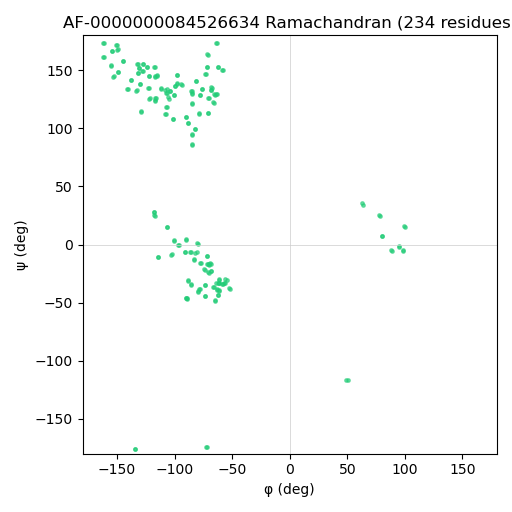 A N 1
ATOM 740 C CA . VAL A 1 98 ? 6.789 5.355 5.574 1 98.69 98 VAL A CA 1
ATOM 741 C C . VAL A 1 98 ? 7.688 6.242 6.434 1 98.69 98 VAL A C 1
ATOM 743 O O . VAL A 1 98 ? 8.672 6.805 5.941 1 98.69 98 VAL A O 1
ATOM 746 N N . LEU A 1 99 ? 7.375 6.398 7.73 1 98.69 99 LEU A N 1
ATOM 747 C CA . LEU A 1 99 ? 8.117 7.285 8.617 1 98.69 99 LEU A CA 1
ATOM 748 C C . LEU A 1 99 ? 9.391 6.609 9.125 1 98.69 99 LEU A C 1
ATOM 750 O O . LEU A 1 99 ? 9.383 5.414 9.422 1 98.69 99 LEU A O 1
ATOM 754 N N . ASP A 1 100 ? 10.406 7.387 9.188 1 98.06 100 ASP A N 1
ATOM 755 C CA . ASP A 1 100 ? 11.664 6.887 9.742 1 98.06 100 ASP A CA 1
ATOM 756 C C . ASP A 1 100 ? 11.5 6.52 11.219 1 98.06 100 ASP A C 1
ATOM 758 O O . ASP A 1 100 ? 10.953 7.301 12 1 98.06 100 ASP A O 1
ATOM 762 N N . GLY A 1 101 ? 11.938 5.328 11.539 1 96.44 101 GLY A N 1
ATOM 763 C CA . GLY A 1 101 ? 11.992 4.934 12.938 1 96.44 101 GLY A CA 1
ATOM 764 C C . GLY A 1 101 ? 10.641 4.496 13.484 1 96.44 101 GLY A C 1
ATOM 765 O O . GLY A 1 101 ? 10.484 4.336 14.695 1 96.44 101 GLY A O 1
ATOM 766 N N . VAL A 1 102 ? 9.648 4.367 12.703 1 97.38 102 VAL A N 1
ATOM 767 C CA . VAL A 1 102 ? 8.32 3.963 13.148 1 97.38 102 VAL A CA 1
ATOM 768 C C . VAL A 1 102 ? 8.039 2.531 12.695 1 97.38 102 VAL A C 1
ATOM 770 O O . VAL A 1 102 ? 8.305 2.168 11.547 1 97.38 102 VAL A O 1
ATOM 773 N N . ASP A 1 103 ? 7.602 1.728 13.586 1 96.38 103 ASP A N 1
ATOM 774 C CA . ASP A 1 103 ? 7.129 0.386 13.258 1 96.38 103 ASP A CA 1
ATOM 775 C C . ASP A 1 103 ? 5.66 0.411 12.836 1 96.38 103 ASP A C 1
ATOM 777 O O . ASP A 1 103 ? 4.766 0.351 13.688 1 96.38 103 ASP A O 1
ATOM 781 N N . GLY A 1 104 ? 5.457 0.479 11.586 1 96.38 104 GLY A N 1
ATOM 782 C CA . GLY A 1 104 ? 4.105 0.576 11.055 1 96.38 104 GLY A CA 1
ATOM 783 C C . GLY A 1 104 ? 3.238 -0.617 11.406 1 96.38 104 GLY A C 1
ATOM 784 O O . GLY A 1 104 ? 2.018 -0.49 11.523 1 96.38 104 GLY A O 1
ATOM 785 N N . HIS A 1 105 ? 3.842 -1.829 11.5 1 94.94 105 HIS A N 1
ATOM 786 C CA . HIS A 1 105 ? 3.08 -3.014 11.883 1 94.94 105 HIS A CA 1
ATOM 787 C C . HIS A 1 105 ? 2.557 -2.9 13.305 1 94.94 105 HIS A C 1
ATOM 789 O O . HIS A 1 105 ? 1.382 -3.172 13.57 1 94.94 105 HIS A O 1
ATOM 795 N N . ALA A 1 106 ? 3.432 -2.527 14.195 1 95.38 106 ALA A N 1
ATOM 796 C CA . ALA A 1 106 ? 3.023 -2.352 15.586 1 95.38 106 ALA A CA 1
ATOM 797 C C . ALA A 1 106 ? 1.971 -1.255 15.711 1 95.38 106 ALA A C 1
ATOM 799 O O . ALA A 1 106 ? 0.985 -1.414 16.438 1 95.38 106 ALA A O 1
ATOM 800 N N . LEU A 1 107 ? 2.158 -0.191 15.047 1 97.25 107 LEU A N 1
ATOM 801 C CA . LEU A 1 107 ? 1.224 0.927 15.102 1 97.25 107 LEU A CA 1
ATOM 802 C C . LEU A 1 107 ? -0.154 0.508 14.602 1 97.25 107 LEU A C 1
ATOM 804 O O . LEU A 1 107 ? -1.175 0.938 15.141 1 97.25 107 LEU A O 1
ATOM 808 N N . ALA A 1 108 ? -0.19 -0.258 13.586 1 96.69 108 ALA A N 1
ATOM 809 C CA . ALA A 1 108 ? -1.455 -0.719 13.016 1 96.69 108 ALA A CA 1
ATOM 810 C C . ALA A 1 108 ? -2.283 -1.467 14.062 1 96.69 108 ALA A C 1
ATOM 812 O O . ALA A 1 108 ? -3.514 -1.385 14.062 1 96.69 108 ALA A O 1
ATOM 813 N N . LYS A 1 109 ? -1.688 -2.168 14.953 1 94.5 109 LYS A N 1
ATOM 814 C CA . LYS A 1 109 ? -2.381 -2.947 15.977 1 94.5 109 LYS A CA 1
ATOM 815 C C . LYS A 1 109 ? -3.039 -2.035 17 1 94.5 109 LYS A C 1
ATOM 817 O O . LYS A 1 109 ? -4.02 -2.422 17.656 1 94.5 109 LYS A O 1
ATOM 822 N N . GLU A 1 110 ? -2.521 -0.855 17.125 1 95.56 110 GLU A N 1
ATOM 823 C CA . GLU A 1 110 ? -2.996 0.077 18.141 1 95.56 110 GLU A CA 1
ATOM 824 C C . GLU A 1 110 ? -3.906 1.141 17.531 1 95.56 110 GLU A C 1
ATOM 826 O O . GLU A 1 110 ? -4.531 1.919 18.25 1 95.56 110 GLU A O 1
ATOM 831 N N . ALA A 1 111 ? -3.982 1.169 16.219 1 97.25 111 ALA A N 1
ATOM 832 C CA . ALA A 1 111 ? -4.68 2.24 15.508 1 97.25 111 ALA A CA 1
ATOM 833 C C . ALA A 1 111 ? -6.191 2.115 15.68 1 97.25 111 ALA A C 1
ATOM 835 O O . ALA A 1 111 ? -6.711 1.017 15.891 1 97.25 111 ALA A O 1
ATOM 836 N N . THR A 1 112 ? -6.828 3.24 15.594 1 97.56 112 THR A N 1
ATOM 837 C CA . THR A 1 112 ? -8.281 3.271 15.609 1 97.56 112 THR A CA 1
ATOM 838 C C . THR A 1 112 ? -8.844 2.828 14.258 1 97.56 112 THR A C 1
ATOM 840 O O . THR A 1 112 ? -8.375 3.27 13.211 1 97.56 112 THR A O 1
ATOM 843 N N . PHE A 1 113 ? -9.836 1.961 14.336 1 96.06 113 PHE A N 1
ATOM 844 C CA . PHE A 1 113 ? -10.492 1.513 13.117 1 96.06 113 PHE A CA 1
ATOM 845 C C . PHE A 1 113 ? -11.594 2.484 12.703 1 96.06 113 PHE A C 1
ATOM 847 O O . PHE A 1 113 ? -12.398 2.91 13.539 1 96.06 113 PHE A O 1
ATOM 854 N N . TYR A 1 114 ? -11.539 2.854 11.477 1 94.56 114 TYR A N 1
ATOM 855 C CA . TYR A 1 114 ? -12.578 3.68 10.875 1 94.56 114 TYR A CA 1
ATOM 856 C C . TYR A 1 114 ? -13.289 2.934 9.758 1 94.56 114 TYR A C 1
ATOM 858 O O . TYR A 1 114 ? -12.656 2.475 8.805 1 94.56 114 TYR A O 1
ATOM 866 N N . ASP A 1 115 ? -14.625 2.83 9.812 1 93.25 115 ASP A N 1
ATOM 867 C CA . ASP A 1 115 ? -15.406 2.16 8.773 1 93.25 115 ASP A CA 1
ATOM 868 C C . ASP A 1 115 ? -15.719 3.109 7.625 1 93.25 115 ASP A C 1
ATOM 870 O O . ASP A 1 115 ? -16.812 3.674 7.555 1 93.25 115 ASP A O 1
ATOM 874 N N . GLY A 1 116 ? -14.789 3.17 6.723 1 87.44 116 GLY A N 1
ATOM 875 C CA . GLY A 1 116 ? -14.969 4.027 5.562 1 87.44 116 GLY A CA 1
ATOM 876 C C . GLY A 1 116 ? -15.883 3.428 4.512 1 87.44 116 GLY A C 1
ATOM 877 O O . GLY A 1 116 ? -16.328 4.125 3.598 1 87.44 116 GLY A O 1
ATOM 878 N N . ALA A 1 117 ? -16.141 2.121 4.602 1 79.75 117 ALA A N 1
ATOM 879 C CA . ALA A 1 117 ? -17.031 1.474 3.639 1 79.75 117 ALA A CA 1
ATOM 880 C C . ALA A 1 117 ? -18.5 1.838 3.904 1 79.75 117 ALA A C 1
ATOM 882 O O . ALA A 1 117 ? -19.344 1.671 3.035 1 79.75 117 ALA A O 1
ATOM 883 N N . ALA A 1 118 ? -18.688 2.246 5.121 1 73.38 118 ALA A N 1
ATOM 884 C CA . ALA A 1 118 ? -20.062 2.605 5.496 1 73.38 118 ALA A CA 1
ATOM 885 C C . ALA A 1 118 ? -20.328 4.086 5.25 1 73.38 118 ALA A C 1
ATOM 887 O O . ALA A 1 118 ? -21.469 4.543 5.34 1 73.38 118 ALA A O 1
ATOM 888 N N . SER A 1 119 ? -19.344 4.812 4.891 1 63.31 119 SER A N 1
ATOM 889 C CA . SER A 1 119 ? -19.516 6.254 4.754 1 63.31 119 SER A CA 1
ATOM 890 C C . SER A 1 119 ? -19.578 6.664 3.285 1 63.31 119 SER A C 1
ATOM 892 O O . SER A 1 119 ? -18.984 6.008 2.428 1 63.31 119 SER A O 1
ATOM 894 N N . MET B 1 1 ? -6.598 -25.078 2.342 1 82.06 1 MET B N 1
ATOM 895 C CA . MET B 1 1 ? -6.699 -25.531 0.957 1 82.06 1 MET B CA 1
ATOM 896 C C . MET B 1 1 ? -6.73 -24.344 -0.002 1 82.06 1 MET B C 1
ATOM 898 O O . MET B 1 1 ? -7.355 -23.328 0.288 1 82.06 1 MET B O 1
ATOM 902 N N . ALA B 1 2 ? -6.066 -24.547 -1.116 1 91.19 2 ALA B N 1
ATOM 903 C CA . ALA B 1 2 ? -6 -23.5 -2.125 1 91.19 2 ALA B CA 1
ATOM 904 C C . ALA B 1 2 ? -7.371 -23.25 -2.754 1 91.19 2 ALA B C 1
ATOM 906 O O . ALA B 1 2 ? -8.133 -24.203 -2.988 1 91.19 2 ALA B O 1
ATOM 907 N N . ARG B 1 3 ? -7.77 -22.047 -2.904 1 96.56 3 ARG B N 1
ATOM 908 C CA . ARG B 1 3 ? -8.977 -21.578 -3.582 1 96.56 3 ARG B CA 1
ATOM 909 C C . ARG B 1 3 ? -8.633 -20.516 -4.625 1 96.56 3 ARG B C 1
ATOM 911 O O . ARG B 1 3 ? -7.566 -19.906 -4.566 1 96.56 3 ARG B O 1
ATOM 918 N N . THR B 1 4 ? -9.57 -20.453 -5.598 1 98.44 4 THR B N 1
ATOM 919 C CA . THR B 1 4 ? -9.375 -19.422 -6.602 1 98.44 4 THR B CA 1
ATOM 920 C C . THR B 1 4 ? -9.969 -18.094 -6.121 1 98.44 4 THR B C 1
ATOM 922 O O . THR B 1 4 ? -11.102 -18.047 -5.641 1 98.44 4 THR B O 1
ATOM 925 N N . TYR B 1 5 ? -9.219 -17.062 -6.25 1 98.69 5 TYR B N 1
ATOM 926 C CA . TYR B 1 5 ? -9.648 -15.727 -5.887 1 98.69 5 TYR B CA 1
ATOM 927 C C . TYR B 1 5 ? -9.547 -14.781 -7.078 1 98.69 5 TYR B C 1
ATOM 929 O O . TYR B 1 5 ? -8.648 -14.914 -7.914 1 98.69 5 TYR B O 1
ATOM 937 N N . ASP B 1 6 ? -10.453 -13.906 -7.133 1 98.81 6 ASP B N 1
ATOM 938 C CA . ASP B 1 6 ? -10.344 -12.766 -8.031 1 98.81 6 ASP B CA 1
ATOM 939 C C . ASP B 1 6 ? -9.828 -11.531 -7.289 1 98.81 6 ASP B C 1
ATOM 941 O O . ASP B 1 6 ? -10.094 -11.359 -6.098 1 98.81 6 ASP B O 1
ATOM 945 N N . GLY B 1 7 ? -9.039 -10.734 -8.039 1 98.75 7 GLY B N 1
ATOM 946 C CA . GLY B 1 7 ? -8.547 -9.492 -7.473 1 98.75 7 GLY B CA 1
ATOM 947 C C . GLY B 1 7 ? -8.344 -8.406 -8.508 1 98.75 7 GLY B C 1
ATOM 948 O O . GLY B 1 7 ? -8.453 -8.656 -9.711 1 98.75 7 GLY B O 1
ATOM 949 N N . SER B 1 8 ? -8.133 -7.195 -8.031 1 98.81 8 SER B N 1
ATOM 950 C CA . SER B 1 8 ? -7.93 -6.059 -8.922 1 98.81 8 SER B CA 1
ATOM 951 C C . SER B 1 8 ? -7.281 -4.891 -8.188 1 98.81 8 SER B C 1
ATOM 953 O O . SER B 1 8 ? -7.285 -4.844 -6.957 1 98.81 8 SER B O 1
ATOM 955 N N . CYS B 1 9 ? -6.734 -4.016 -9.047 1 98.62 9 CYS B N 1
ATOM 956 C CA . CYS B 1 9 ? -6.348 -2.736 -8.461 1 98.62 9 CYS B CA 1
ATOM 957 C C . CYS B 1 9 ? -7.574 -1.891 -8.148 1 98.62 9 CYS B C 1
ATOM 959 O O . CYS B 1 9 ? -8.703 -2.377 -8.219 1 98.62 9 CYS B O 1
ATOM 961 N N . GLN B 1 10 ? -7.398 -0.674 -7.723 1 97.12 10 GLN B N 1
ATOM 962 C CA . GLN B 1 10 ? -8.508 0.169 -7.285 1 97.12 10 GLN B CA 1
ATOM 963 C C . GLN B 1 10 ? -9.328 0.663 -8.477 1 97.12 10 GLN B C 1
ATOM 965 O O . GLN B 1 10 ? -10.555 0.682 -8.422 1 97.12 10 GLN B O 1
ATOM 970 N N . CYS B 1 11 ? -8.695 1.132 -9.594 1 97.56 11 CYS B N 1
ATOM 971 C CA . CYS B 1 11 ? -9.391 1.773 -10.703 1 97.56 11 CYS B CA 1
ATOM 972 C C . CYS B 1 11 ? -9.961 0.736 -11.664 1 97.56 11 CYS B C 1
ATOM 974 O O . CYS B 1 11 ? -10.703 1.078 -12.586 1 97.56 11 CYS B O 1
ATOM 976 N N . GLY B 1 12 ? -9.539 -0.489 -11.508 1 98 12 GLY B N 1
ATOM 977 C CA . GLY B 1 12 ? -10.125 -1.552 -12.312 1 98 12 GLY B CA 1
ATOM 978 C C . GLY B 1 12 ? -9.32 -1.854 -13.562 1 98 12 GLY B C 1
ATOM 979 O O . GLY B 1 12 ? -9.656 -2.781 -14.305 1 98 12 GLY B O 1
ATOM 980 N N . ALA B 1 13 ? -8.258 -1.152 -13.836 1 98.56 13 ALA B N 1
ATOM 981 C CA . ALA B 1 13 ? -7.438 -1.399 -15.016 1 98.56 13 ALA B CA 1
ATOM 982 C C . ALA B 1 13 ? -6.754 -2.762 -14.938 1 98.56 13 ALA B C 1
ATOM 984 O O . ALA B 1 13 ? -6.625 -3.459 -15.945 1 98.56 13 ALA B O 1
ATOM 985 N N . VAL B 1 14 ? -6.348 -3.188 -13.812 1 98.88 14 VAL B N 1
ATOM 986 C CA . VAL B 1 14 ? -5.645 -4.449 -13.586 1 98.88 14 VAL B CA 1
ATOM 987 C C . VAL B 1 14 ? -6.578 -5.441 -12.891 1 98.88 14 VAL B C 1
ATOM 989 O O . VAL B 1 14 ? -7.059 -5.18 -11.781 1 98.88 14 VAL B O 1
ATOM 992 N N . THR B 1 15 ? -6.855 -6.496 -13.477 1 98.94 15 THR B N 1
ATOM 993 C CA . THR B 1 15 ? -7.66 -7.566 -12.898 1 98.94 15 THR B CA 1
ATOM 994 C C . THR B 1 15 ? -6.98 -8.914 -13.094 1 98.94 15 THR B C 1
ATOM 996 O O . THR B 1 15 ? -6.309 -9.141 -14.102 1 98.94 15 THR B O 1
ATOM 999 N N . PHE B 1 16 ? -7.184 -9.797 -12.125 1 98.94 16 PHE B N 1
ATOM 1000 C CA . PHE B 1 16 ? -6.531 -11.102 -12.195 1 98.94 16 PHE B CA 1
ATOM 1001 C C . PHE B 1 16 ? -7.32 -12.148 -11.422 1 98.94 16 PHE B C 1
ATOM 1003 O O . PHE B 1 16 ? -8.25 -11.812 -10.68 1 98.94 16 PHE B O 1
ATOM 1010 N N . SER B 1 17 ? -6.992 -13.391 -11.625 1 98.94 17 SER B N 1
ATOM 1011 C CA . SER B 1 17 ? -7.383 -14.539 -10.812 1 98.94 17 SER B CA 1
ATOM 1012 C C . SER B 1 17 ? -6.168 -15.359 -10.398 1 98.94 17 SER B C 1
ATOM 1014 O O . SER B 1 17 ? -5.18 -15.43 -11.133 1 98.94 17 SER B O 1
ATOM 1016 N N . ALA B 1 18 ? -6.254 -15.969 -9.25 1 98.81 18 ALA B N 1
ATOM 1017 C CA . ALA B 1 18 ? -5.137 -16.75 -8.742 1 98.81 18 ALA B CA 1
ATOM 1018 C C . ALA B 1 18 ? -5.621 -17.844 -7.797 1 98.81 18 ALA B C 1
ATOM 1020 O O . ALA B 1 18 ? -6.562 -17.641 -7.027 1 98.81 18 ALA B O 1
ATOM 1021 N N . GLU B 1 19 ? -4.949 -18.922 -7.879 1 98.75 19 GLU B N 1
ATOM 1022 C CA . GLU B 1 19 ? -5.117 -19.938 -6.848 1 98.75 19 GLU B CA 1
ATOM 1023 C C . GLU B 1 19 ? -4.227 -19.656 -5.641 1 98.75 19 GLU B C 1
ATOM 1025 O O . GLU B 1 19 ? -3.002 -19.625 -5.762 1 98.75 19 GLU B O 1
ATOM 1030 N N . LEU B 1 20 ? -4.891 -19.516 -4.48 1 98.44 20 LEU B N 1
ATOM 1031 C CA . LEU B 1 20 ? -4.133 -19.094 -3.305 1 98.44 20 LEU B CA 1
ATOM 1032 C C . LEU B 1 20 ? -4.559 -19.891 -2.076 1 98.44 20 LEU B C 1
ATOM 1034 O O . LEU B 1 20 ? -5.727 -20.25 -1.939 1 98.44 20 LEU B O 1
ATOM 1038 N N . ASP B 1 21 ? -3.602 -20.219 -1.261 1 98 21 ASP B N 1
ATOM 1039 C CA . ASP B 1 21 ? -3.836 -20.656 0.115 1 98 21 ASP B CA 1
ATOM 1040 C C . ASP B 1 21 ? -3.549 -19.516 1.099 1 98 21 ASP B C 1
ATOM 1042 O O . ASP B 1 21 ? -2.389 -19.188 1.358 1 98 21 ASP B O 1
ATOM 1046 N N . LEU B 1 22 ? -4.523 -18.938 1.689 1 97.81 22 LEU B N 1
ATOM 1047 C CA . LEU B 1 22 ? -4.371 -17.734 2.498 1 97.81 22 LEU B CA 1
ATOM 1048 C C . LEU B 1 22 ? -3.996 -18.078 3.934 1 97.81 22 LEU B C 1
ATOM 1050 O O . LEU B 1 22 ? -3.66 -17.203 4.727 1 97.81 22 LEU B O 1
ATOM 1054 N N . THR B 1 23 ? -3.996 -19.359 4.281 1 96.38 23 THR B N 1
ATOM 1055 C CA . THR B 1 23 ? -3.635 -19.75 5.637 1 96.38 23 THR B CA 1
ATOM 1056 C C . THR B 1 23 ? -2.137 -19.578 5.871 1 96.38 23 THR B C 1
ATOM 1058 O O . THR B 1 23 ? -1.673 -19.625 7.012 1 96.38 23 THR B O 1
ATOM 1061 N N . HIS B 1 24 ? -1.353 -19.297 4.754 1 94.5 24 HIS B N 1
ATOM 1062 C CA . HIS B 1 24 ? 0.09 -19.109 4.867 1 94.5 24 HIS B CA 1
ATOM 1063 C C . HIS B 1 24 ? 0.501 -17.703 4.438 1 94.5 24 HIS B C 1
ATOM 1065 O O . HIS B 1 24 ? 1.625 -17.5 3.975 1 94.5 24 HIS B O 1
ATOM 1071 N N . ALA B 1 25 ? -0.392 -16.844 4.598 1 97.44 25 ALA B N 1
ATOM 1072 C CA . ALA B 1 25 ? -0.08 -15.461 4.234 1 97.44 25 ALA B CA 1
ATOM 1073 C C . ALA B 1 25 ? 1.068 -14.922 5.082 1 97.44 25 ALA B C 1
ATOM 1075 O O . ALA B 1 25 ? 1.283 -15.367 6.211 1 97.44 25 ALA B O 1
ATOM 1076 N N . VAL B 1 26 ? 1.775 -13.969 4.492 1 97.38 26 VAL B N 1
ATOM 1077 C CA . VAL B 1 26 ? 3.018 -13.484 5.09 1 97.38 26 VAL B CA 1
ATOM 1078 C C . VAL B 1 26 ? 3.004 -11.961 5.156 1 97.38 26 VAL B C 1
ATOM 1080 O O . VAL B 1 26 ? 2.578 -11.297 4.211 1 97.38 26 VAL B O 1
ATOM 1083 N N . ILE B 1 27 ? 3.461 -11.398 6.234 1 97.06 27 ILE B N 1
ATOM 1084 C CA . ILE B 1 27 ? 3.84 -9.992 6.316 1 97.06 27 ILE B CA 1
ATOM 1085 C C . ILE B 1 27 ? 5.352 -9.875 6.496 1 97.06 27 ILE B C 1
ATOM 1087 O O . ILE B 1 27 ? 5.961 -10.68 7.207 1 97.06 27 ILE B O 1
ATOM 1091 N N . CYS B 1 28 ? 5.926 -9.008 5.754 1 95.62 28 CYS B N 1
ATOM 1092 C CA . CYS B 1 28 ? 7.375 -8.82 5.742 1 95.62 28 CYS B CA 1
ATOM 1093 C C . CYS B 1 28 ? 7.742 -7.41 6.195 1 95.62 28 CYS B C 1
ATOM 1095 O O . CYS B 1 28 ? 6.973 -6.469 5.996 1 95.62 28 CYS B O 1
ATOM 1097 N N . ASN B 1 29 ? 8.938 -7.238 6.762 1 94.06 29 ASN B N 1
ATOM 1098 C CA . ASN B 1 29 ? 9.336 -5.914 7.227 1 94.06 29 ASN B CA 1
ATOM 1099 C C . ASN B 1 29 ? 10.578 -5.41 6.488 1 94.06 29 ASN B C 1
ATOM 1101 O O . ASN B 1 29 ? 11.352 -4.625 7.035 1 94.06 29 ASN B O 1
ATOM 1105 N N . CYS B 1 30 ? 10.805 -5.898 5.262 1 93.62 30 CYS B N 1
ATOM 1106 C CA . CYS B 1 30 ? 11.859 -5.254 4.488 1 93.62 30 CYS B CA 1
ATOM 1107 C C . CYS B 1 30 ? 11.508 -3.801 4.191 1 93.62 30 CYS B C 1
ATOM 1109 O O . CYS B 1 30 ? 10.406 -3.35 4.504 1 93.62 30 CYS B O 1
ATOM 1111 N N . SER B 1 31 ? 12.398 -3.061 3.617 1 93.56 31 SER B N 1
ATOM 1112 C CA . SER B 1 31 ? 12.227 -1.621 3.459 1 93.56 31 SER B CA 1
ATOM 1113 C C . SER B 1 31 ? 11 -1.298 2.611 1 93.56 31 SER B C 1
ATOM 1115 O O . SER B 1 31 ? 10.328 -0.294 2.844 1 93.56 31 SER B O 1
ATOM 1117 N N . ARG B 1 32 ? 10.602 -2.129 1.67 1 94.31 32 ARG B N 1
ATOM 1118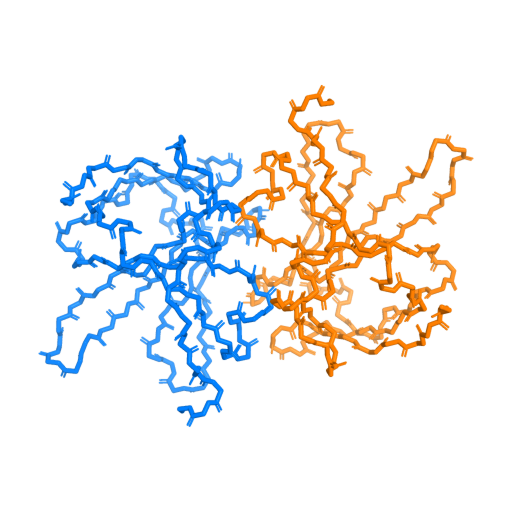 C CA . ARG B 1 32 ? 9.469 -1.843 0.8 1 94.31 32 ARG B CA 1
ATOM 1119 C C . ARG B 1 32 ? 8.164 -2.346 1.416 1 94.31 32 ARG B C 1
ATOM 1121 O O . ARG B 1 32 ? 7.176 -1.613 1.468 1 94.31 32 ARG B O 1
ATOM 1128 N N . CYS B 1 33 ? 8.211 -3.562 1.902 1 95.12 33 CYS B N 1
ATOM 1129 C CA . CYS B 1 33 ? 6.984 -4.172 2.404 1 95.12 33 CYS B CA 1
ATOM 1130 C C . CYS B 1 33 ? 6.441 -3.402 3.602 1 95.12 33 CYS B C 1
ATOM 1132 O O . CYS B 1 33 ? 5.227 -3.275 3.766 1 95.12 33 CYS B O 1
ATOM 1134 N N . ARG B 1 34 ? 7.352 -2.955 4.453 1 94.94 34 ARG B N 1
ATOM 1135 C CA . ARG B 1 34 ? 6.867 -2.213 5.613 1 94.94 34 ARG B CA 1
ATOM 1136 C C . ARG B 1 34 ? 6.148 -0.938 5.188 1 94.94 34 ARG B C 1
ATOM 1138 O O . ARG B 1 34 ? 5.246 -0.468 5.883 1 94.94 34 ARG B O 1
ATOM 1145 N N . ARG B 1 35 ? 6.57 -0.304 4.098 1 96.94 35 ARG B N 1
ATOM 1146 C CA . ARG B 1 35 ? 5.953 0.923 3.605 1 96.94 35 ARG B CA 1
ATOM 1147 C C . ARG B 1 35 ? 4.605 0.634 2.953 1 96.94 35 ARG B C 1
ATOM 1149 O O . ARG B 1 35 ? 3.688 1.454 3.021 1 96.94 35 ARG B O 1
ATOM 1156 N N . LEU B 1 36 ? 4.461 -0.474 2.309 1 96.94 36 LEU B N 1
ATOM 1157 C CA . LEU B 1 36 ? 3.248 -0.837 1.582 1 96.94 36 LEU B CA 1
ATOM 1158 C C . LEU B 1 36 ? 2.178 -1.359 2.535 1 96.94 36 LEU B C 1
ATOM 1160 O O . LEU B 1 36 ? 0.991 -1.085 2.35 1 96.94 36 LEU B O 1
ATOM 1164 N N . GLY B 1 37 ? 2.629 -2.17 3.504 1 97 37 GLY B N 1
ATOM 1165 C CA . GLY B 1 37 ? 1.677 -2.816 4.395 1 97 37 GLY B CA 1
ATOM 1166 C C . GLY B 1 37 ? 0.996 -4.016 3.764 1 97 37 GLY B C 1
ATOM 1167 O O . GLY B 1 37 ? -0.096 -4.406 4.184 1 97 37 GLY B O 1
ATOM 1168 N N . SER B 1 38 ? 1.598 -4.652 2.783 1 97.62 38 SER B N 1
ATOM 1169 C CA . SER B 1 38 ? 0.996 -5.754 2.045 1 97.62 38 SER B CA 1
ATOM 1170 C C . SER B 1 38 ? 0.95 -7.023 2.889 1 97.62 38 SER B C 1
ATOM 1172 O O . SER B 1 38 ? 1.773 -7.211 3.787 1 97.62 38 SER B O 1
ATOM 1174 N N . VAL B 1 39 ? -0.048 -7.789 2.68 1 98.12 39 VAL B N 1
ATOM 1175 C CA . VAL B 1 39 ? -0.155 -9.164 3.143 1 98.12 39 VAL B CA 1
ATOM 1176 C C . VAL B 1 39 ? -0.017 -10.125 1.959 1 98.12 39 VAL B C 1
ATOM 1178 O O . VAL B 1 39 ? -0.932 -10.242 1.142 1 98.12 39 VAL B O 1
ATOM 1181 N N . PHE B 1 40 ? 1.084 -10.898 1.931 1 97.56 40 PHE B N 1
ATOM 1182 C CA . PHE B 1 40 ? 1.385 -11.625 0.702 1 97.56 40 PHE B CA 1
ATOM 1183 C C . PHE B 1 40 ? 0.933 -13.078 0.804 1 97.56 40 PHE B C 1
ATOM 1185 O O . PHE B 1 40 ? 1.086 -13.711 1.853 1 97.56 40 PHE B O 1
ATOM 1192 N N . ALA B 1 41 ? 0.355 -13.523 -0.187 1 97.88 41 ALA B N 1
ATOM 1193 C CA . ALA B 1 41 ? 0.188 -14.938 -0.488 1 97.88 41 ALA B CA 1
ATOM 1194 C C . ALA B 1 41 ? 0.907 -15.312 -1.78 1 97.88 41 ALA B C 1
ATOM 1196 O O . ALA B 1 41 ? 0.921 -14.539 -2.738 1 97.88 41 ALA B O 1
ATOM 1197 N N . PHE B 1 42 ? 1.44 -16.469 -1.82 1 96.56 42 PHE B N 1
ATOM 1198 C CA . PHE B 1 42 ? 2.285 -16.859 -2.943 1 96.56 42 PHE B CA 1
ATOM 1199 C C . PHE B 1 42 ? 1.654 -18 -3.727 1 96.56 42 PHE B C 1
ATOM 1201 O O . PHE B 1 42 ? 1.008 -18.875 -3.146 1 96.56 42 PHE B O 1
ATOM 1208 N N . THR B 1 43 ? 1.862 -17.969 -5.004 1 97.44 43 THR B N 1
ATOM 1209 C CA . THR B 1 43 ? 1.388 -19.016 -5.887 1 97.44 43 THR B CA 1
ATOM 1210 C C . THR B 1 43 ? 2.318 -19.188 -7.086 1 97.44 43 THR B C 1
ATOM 1212 O O . THR B 1 43 ? 2.998 -18.234 -7.484 1 97.44 43 THR B O 1
ATOM 1215 N N . PRO B 1 44 ? 2.465 -20.391 -7.633 1 97 44 PRO B N 1
ATOM 1216 C CA . PRO B 1 44 ? 3.221 -20.516 -8.883 1 97 44 PRO B CA 1
ATOM 1217 C C . PRO B 1 44 ? 2.627 -19.672 -10.016 1 97 44 PRO B C 1
ATOM 1219 O O . PRO B 1 44 ? 1.412 -19.469 -10.062 1 97 44 PRO B O 1
ATOM 1222 N N . ARG B 1 45 ? 3.484 -19.234 -10.898 1 97.75 45 ARG B N 1
ATOM 1223 C CA . ARG B 1 45 ? 3.053 -18.422 -12.031 1 97.75 45 ARG B CA 1
ATOM 1224 C C . ARG B 1 45 ? 1.977 -19.141 -12.836 1 97.75 45 ARG B C 1
ATOM 1226 O O . ARG B 1 45 ? 1.077 -18.5 -13.391 1 97.75 45 ARG B O 1
ATOM 1233 N N . THR B 1 46 ? 1.959 -20.438 -12.883 1 97.5 46 THR B N 1
ATOM 1234 C CA . THR B 1 46 ? 1.027 -21.25 -13.656 1 97.5 46 THR B CA 1
ATOM 1235 C C . THR B 1 46 ? -0.371 -21.203 -13.047 1 97.5 46 THR B C 1
ATOM 1237 O O . THR B 1 46 ? -1.349 -21.594 -13.695 1 97.5 46 THR B O 1
ATOM 1240 N N . ALA B 1 47 ? -0.469 -20.766 -11.812 1 98.25 47 ALA B N 1
ATOM 1241 C CA . ALA B 1 47 ? -1.754 -20.734 -11.117 1 98.25 47 ALA B CA 1
ATOM 1242 C C . ALA B 1 47 ? -2.26 -19.297 -10.992 1 98.25 47 ALA B C 1
ATOM 1244 O O . ALA B 1 47 ? -3.107 -19 -10.148 1 98.25 47 ALA B O 1
ATOM 1245 N N . PHE B 1 48 ? -1.675 -18.453 -11.75 1 98.75 48 PHE B N 1
ATOM 1246 C CA . PHE B 1 48 ? -2.021 -17.031 -11.797 1 98.75 48 PHE B CA 1
ATOM 1247 C C . PHE B 1 48 ? -2.402 -16.609 -13.219 1 98.75 48 PHE B C 1
ATOM 1249 O O . PHE B 1 48 ? -1.7 -16.938 -14.172 1 98.75 48 PHE B O 1
ATOM 1256 N N . THR B 1 49 ? -3.523 -15.836 -13.32 1 98.88 49 THR B N 1
ATOM 1257 C CA . THR B 1 49 ? -3.949 -15.32 -14.617 1 98.88 49 THR B CA 1
ATOM 1258 C C . THR B 1 49 ? -4.203 -13.812 -14.539 1 98.88 49 THR B C 1
ATOM 1260 O O . THR B 1 49 ? -5.109 -13.367 -13.828 1 98.88 49 THR B O 1
ATOM 1263 N N . LEU B 1 50 ? -3.396 -13.07 -15.242 1 98.81 50 LEU B N 1
ATOM 1264 C CA . LEU B 1 50 ? -3.674 -11.648 -15.422 1 98.81 50 LEU B CA 1
ATOM 1265 C C . LEU B 1 50 ? -4.75 -11.438 -16.484 1 98.81 50 LEU B C 1
ATOM 1267 O O . LEU B 1 50 ? -4.512 -11.664 -17.672 1 98.81 50 LEU B O 1
ATOM 1271 N N . ARG B 1 51 ? -5.867 -10.969 -16.078 1 98.81 51 ARG B N 1
ATOM 1272 C CA . ARG B 1 51 ? -7.008 -10.867 -16.984 1 98.81 51 ARG B CA 1
ATOM 1273 C C . ARG B 1 51 ? -6.973 -9.562 -17.766 1 98.81 51 ARG B C 1
ATOM 1275 O O . ARG B 1 51 ? -7.445 -9.492 -18.906 1 98.81 51 ARG B O 1
ATOM 1282 N N . SER B 1 52 ? -6.496 -8.5 -17.156 1 98.75 52 SER B N 1
ATOM 1283 C CA . SER B 1 52 ? -6.375 -7.211 -17.828 1 98.75 52 SER B CA 1
ATOM 1284 C C . SER B 1 52 ? -5.301 -6.344 -17.188 1 98.75 52 SER B C 1
ATOM 1286 O O . SER B 1 52 ? -4.93 -6.562 -16.031 1 98.75 52 SER B O 1
ATOM 1288 N N . GLY B 1 53 ? -4.719 -5.406 -18 1 98.69 53 GLY B N 1
ATOM 1289 C CA . GLY B 1 53 ? -3.957 -4.301 -17.453 1 98.69 53 GLY B CA 1
ATOM 1290 C C . GLY B 1 53 ? -2.459 -4.531 -17.484 1 98.69 53 GLY B C 1
ATOM 1291 O O . GLY B 1 53 ? -1.712 -3.918 -16.719 1 98.69 53 GLY B O 1
ATOM 1292 N N . GLU B 1 54 ? -2.084 -5.5 -18.266 1 98.25 54 GLU B N 1
ATOM 1293 C CA . GLU B 1 54 ? -0.641 -5.688 -18.391 1 98.25 54 GLU B CA 1
ATOM 1294 C C . GLU B 1 54 ? 0.054 -4.383 -18.766 1 98.25 54 GLU B C 1
ATOM 1296 O O . GLU B 1 54 ? 1.113 -4.059 -18.234 1 98.25 54 GLU B O 1
ATOM 1301 N N . ASP B 1 55 ? -0.538 -3.594 -19.609 1 98.19 55 ASP B N 1
ATOM 1302 C CA . ASP B 1 55 ? 0.047 -2.348 -20.094 1 98.19 55 ASP B CA 1
ATOM 1303 C C . ASP B 1 55 ? -0.148 -1.218 -19.078 1 98.19 55 ASP B C 1
ATOM 1305 O O . ASP B 1 55 ? 0.381 -0.118 -19.266 1 98.19 55 ASP B O 1
ATOM 1309 N N . ALA B 1 56 ? -0.887 -1.458 -18.031 1 98.56 56 ALA B N 1
ATOM 1310 C CA . ALA B 1 56 ? -1.155 -0.445 -17.016 1 98.56 56 ALA B CA 1
ATOM 1311 C C . ALA B 1 56 ? -0.206 -0.594 -15.836 1 98.56 56 ALA B C 1
ATOM 1313 O O . ALA B 1 56 ? -0.261 0.19 -14.883 1 98.56 56 ALA B O 1
ATOM 1314 N N . LEU B 1 57 ? 0.655 -1.572 -15.922 1 98.69 57 LEU B N 1
ATOM 1315 C CA . LEU B 1 57 ? 1.53 -1.882 -14.797 1 98.69 57 LEU B CA 1
ATOM 1316 C C . LEU B 1 57 ? 2.871 -1.169 -14.938 1 98.69 57 LEU B C 1
ATOM 1318 O O . LEU B 1 57 ? 3.418 -1.077 -16.047 1 98.69 57 LEU B O 1
ATOM 1322 N N . THR B 1 58 ? 3.303 -0.652 -13.891 1 98.19 58 THR B N 1
ATOM 1323 C CA . THR B 1 58 ? 4.656 -0.131 -13.75 1 98.19 58 THR B CA 1
ATOM 1324 C C . THR B 1 58 ? 5.5 -1.052 -12.875 1 98.19 58 THR B C 1
ATOM 1326 O O . THR B 1 58 ? 5.039 -1.52 -11.828 1 98.19 58 THR B O 1
ATOM 1329 N N . GLU B 1 59 ? 6.656 -1.339 -13.305 1 97.81 59 GLU B N 1
ATOM 1330 C CA . GLU B 1 59 ? 7.555 -2.227 -12.578 1 97.81 59 GLU B CA 1
ATOM 1331 C C . GLU B 1 59 ? 8.562 -1.433 -11.75 1 97.81 59 GLU B C 1
ATOM 1333 O O . GLU B 1 59 ? 9.102 -0.426 -12.219 1 97.81 59 GLU B O 1
ATOM 1338 N N . PHE B 1 60 ? 8.797 -1.868 -10.594 1 96.81 60 PHE B N 1
ATOM 1339 C CA . PHE B 1 60 ? 9.859 -1.351 -9.742 1 96.81 60 PHE B CA 1
ATOM 1340 C C . PHE B 1 60 ? 10.672 -2.49 -9.141 1 96.81 60 PHE B C 1
ATOM 1342 O O . PHE B 1 60 ? 10.109 -3.463 -8.633 1 96.81 60 PHE B O 1
ATOM 1349 N N . ARG B 1 61 ? 11.945 -2.26 -9.273 1 93.5 61 ARG B N 1
ATOM 1350 C CA . ARG B 1 61 ? 12.883 -3.195 -8.656 1 93.5 61 ARG B CA 1
ATOM 1351 C C . ARG B 1 61 ? 13.836 -2.471 -7.715 1 93.5 61 ARG B C 1
ATOM 1353 O O . ARG B 1 61 ? 14.125 -1.285 -7.902 1 93.5 61 ARG B O 1
ATOM 1360 N N . PHE B 1 62 ? 14.297 -3.213 -6.746 1 85.69 62 PHE B N 1
ATOM 1361 C CA . PHE B 1 62 ? 15.273 -2.664 -5.82 1 85.69 62 PHE B CA 1
ATOM 1362 C C . PHE B 1 62 ? 16.188 -3.764 -5.281 1 85.69 62 PHE B C 1
ATOM 1364 O O . PHE B 1 62 ? 15.969 -4.945 -5.559 1 85.69 62 PHE B O 1
ATOM 1371 N N . HIS B 1 63 ? 17.266 -3.244 -4.523 1 80.19 63 HIS B N 1
ATOM 1372 C CA . HIS B 1 63 ? 18.25 -4.156 -3.941 1 80.19 63 HIS B CA 1
ATOM 1373 C C . HIS B 1 63 ? 18.75 -5.152 -4.977 1 80.19 63 HIS B C 1
ATOM 1375 O O . HIS B 1 63 ? 19.328 -4.754 -5.996 1 80.19 63 HIS B O 1
ATOM 1381 N N . ASN B 1 64 ? 18.391 -6.52 -4.629 1 72.06 64 ASN B N 1
ATOM 1382 C CA . ASN B 1 64 ? 18.938 -7.512 -5.547 1 72.06 64 ASN B CA 1
ATOM 1383 C C . ASN B 1 64 ? 17.984 -7.797 -6.699 1 72.06 64 ASN B C 1
ATOM 1385 O O . ASN B 1 64 ? 18.188 -8.742 -7.465 1 72.06 64 ASN B O 1
ATOM 1389 N N . GLU B 1 65 ? 16.984 -7.129 -6.734 1 67.62 65 GLU B N 1
ATOM 1390 C CA . GLU B 1 65 ? 16.062 -7.062 -7.875 1 67.62 65 GLU B CA 1
ATOM 1391 C C . GLU B 1 65 ? 15.438 -8.422 -8.156 1 67.62 65 GLU B C 1
ATOM 1393 O O . GLU B 1 65 ? 15.164 -8.758 -9.312 1 67.62 65 GLU B O 1
ATOM 1398 N N . VAL B 1 66 ? 15.188 -9.148 -7.102 1 75.31 66 VAL B N 1
ATOM 1399 C CA . VAL B 1 66 ? 14.68 -10.508 -7.242 1 75.31 66 VAL B CA 1
ATOM 1400 C C . VAL B 1 66 ? 13.18 -10.469 -7.559 1 75.31 66 VAL B C 1
ATOM 1402 O O . VAL B 1 66 ? 12.695 -11.25 -8.375 1 75.31 66 VAL B O 1
ATOM 1405 N N . ILE B 1 67 ? 12.57 -9.578 -6.953 1 87.44 67 ILE B N 1
ATOM 1406 C CA . ILE B 1 67 ? 11.125 -9.492 -7.156 1 87.44 67 ILE B CA 1
ATOM 1407 C C . ILE B 1 67 ? 10.805 -8.297 -8.047 1 87.44 67 ILE B C 1
ATOM 1409 O O . ILE B 1 67 ? 11.328 -7.199 -7.836 1 87.44 67 ILE B O 1
ATOM 1413 N N . ALA B 1 68 ? 10.102 -8.531 -9.07 1 95.06 68 ALA B N 1
ATOM 1414 C CA . ALA B 1 68 ? 9.516 -7.453 -9.867 1 95.06 68 ALA B CA 1
ATOM 1415 C C . ALA B 1 68 ? 8.211 -6.965 -9.242 1 95.06 68 ALA B C 1
ATOM 1417 O O . ALA B 1 68 ? 7.16 -7.582 -9.414 1 95.06 68 ALA B O 1
ATOM 1418 N N . HIS B 1 69 ? 8.289 -5.895 -8.547 1 96.75 69 HIS B N 1
ATOM 1419 C CA . HIS B 1 69 ? 7.086 -5.309 -7.965 1 96.75 69 HIS B CA 1
ATOM 1420 C C . HIS B 1 69 ? 6.285 -4.539 -9.008 1 96.75 69 HIS B C 1
ATOM 1422 O O . HIS B 1 69 ? 6.82 -3.648 -9.672 1 96.75 69 HIS B O 1
ATOM 1428 N N . LEU B 1 70 ? 5.043 -4.82 -9.102 1 98.44 70 LEU B N 1
ATOM 1429 C CA . LEU B 1 70 ? 4.211 -4.227 -10.141 1 98.44 70 LEU B CA 1
ATOM 1430 C C . LEU B 1 70 ? 3.041 -3.461 -9.531 1 98.44 70 LEU B C 1
ATOM 1432 O O . LEU B 1 70 ? 2.289 -4.012 -8.719 1 98.44 70 LEU B O 1
ATOM 1436 N N . PHE B 1 71 ? 2.895 -2.207 -9.898 1 98.69 71 PHE B N 1
ATOM 1437 C CA . PHE B 1 71 ? 1.757 -1.435 -9.414 1 98.69 71 PHE B CA 1
ATOM 1438 C C . PHE B 1 71 ? 1.06 -0.714 -10.562 1 98.69 71 PHE B C 1
ATOM 1440 O O . PHE B 1 71 ? 1.673 -0.446 -11.594 1 98.69 71 PHE B O 1
ATOM 1447 N N . CYS B 1 72 ? -0.208 -0.461 -10.445 1 98.81 72 CYS B N 1
ATOM 1448 C CA . CYS B 1 72 ? -1.002 0.23 -11.453 1 98.81 72 CYS B CA 1
ATOM 1449 C C . CYS B 1 72 ? -0.541 1.673 -11.617 1 98.81 72 CYS B C 1
ATOM 1451 O O . CYS B 1 72 ? -0.47 2.422 -10.641 1 98.81 72 CYS B O 1
ATOM 1453 N N . ALA B 1 73 ? -0.293 2.062 -12.828 1 98.56 73 ALA B N 1
ATOM 1454 C CA . ALA B 1 73 ? 0.214 3.4 -13.117 1 98.56 73 ALA B CA 1
ATOM 1455 C C . ALA B 1 73 ? -0.836 4.465 -12.82 1 98.56 73 ALA B C 1
ATOM 1457 O O . ALA B 1 73 ? -0.5 5.629 -12.586 1 98.56 73 ALA B O 1
ATOM 1458 N N . THR B 1 74 ? -2.055 4.07 -12.82 1 98 74 THR B N 1
ATOM 1459 C CA . THR B 1 74 ? -3.143 5.027 -12.656 1 98 74 THR B CA 1
ATOM 1460 C C . THR B 1 74 ? -3.488 5.203 -11.18 1 98 74 THR B C 1
ATOM 1462 O O . THR B 1 74 ? -3.574 6.332 -10.688 1 98 74 THR B O 1
ATOM 1465 N N . CYS B 1 75 ? -3.607 4.121 -10.438 1 98.19 75 CYS B N 1
ATOM 1466 C CA . CYS B 1 75 ? -4.129 4.266 -9.078 1 98.19 75 CYS B CA 1
ATOM 1467 C C . CYS B 1 75 ? -3.068 3.91 -8.047 1 98.19 75 CYS B C 1
ATOM 1469 O O . CYS B 1 75 ? -3.287 4.074 -6.844 1 98.19 75 CYS B O 1
ATOM 1471 N N . GLY B 1 76 ? -2.002 3.355 -8.461 1 98.44 76 GLY B N 1
ATOM 1472 C CA . GLY B 1 76 ? -0.854 3.186 -7.586 1 98.44 76 GLY B CA 1
ATOM 1473 C C . GLY B 1 76 ? -0.896 1.895 -6.789 1 98.44 76 GLY B C 1
ATOM 1474 O O . GLY B 1 76 ? 0.056 1.565 -6.082 1 98.44 76 GLY B O 1
ATOM 1475 N N . ILE B 1 77 ? -1.955 1.092 -6.859 1 98.62 77 ILE B N 1
ATOM 1476 C CA . ILE B 1 77 ? -2.09 -0.13 -6.074 1 98.62 77 ILE B C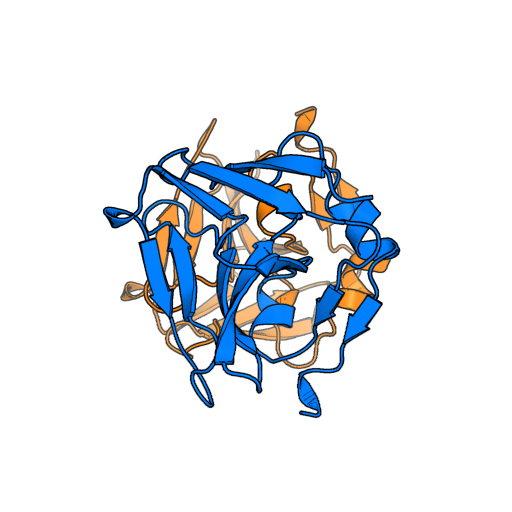A 1
ATOM 1477 C C . ILE B 1 77 ? -1.123 -1.189 -6.598 1 98.62 77 ILE B C 1
ATOM 1479 O O . ILE B 1 77 ? -1.07 -1.449 -7.801 1 98.62 77 ILE B O 1
ATOM 1483 N N . GLU B 1 78 ? -0.323 -1.717 -5.75 1 98.5 78 GLU B N 1
ATOM 1484 C CA . GLU B 1 78 ? 0.459 -2.91 -6.059 1 98.5 78 GLU B CA 1
ATOM 1485 C C . GLU B 1 78 ? -0.32 -4.18 -5.727 1 98.5 78 GLU B C 1
ATOM 1487 O O . GLU B 1 78 ? -0.355 -4.613 -4.574 1 98.5 78 GLU B O 1
ATOM 1492 N N . ALA B 1 79 ? -0.791 -4.805 -6.742 1 98.62 79 ALA B N 1
ATOM 1493 C CA . ALA B 1 79 ? -1.654 -5.965 -6.539 1 98.62 79 ALA B CA 1
ATOM 1494 C C . ALA B 1 79 ? -0.833 -7.25 -6.434 1 98.62 79 ALA B C 1
ATOM 1496 O O . ALA B 1 79 ? -1.232 -8.195 -5.75 1 98.62 79 ALA B O 1
ATOM 1497 N N . PHE B 1 80 ? 0.26 -7.277 -7.113 1 98.69 80 PHE B N 1
ATOM 1498 C CA . PHE B 1 80 ? 1.114 -8.461 -7.105 1 98.69 80 PHE B CA 1
ATOM 1499 C C . PHE B 1 80 ? 2.518 -8.117 -7.586 1 98.69 80 PHE B C 1
ATOM 1501 O O . PHE B 1 80 ? 2.779 -6.988 -8 1 98.69 80 PHE B O 1
ATOM 1508 N N . GLY B 1 81 ? 3.422 -9.023 -7.516 1 97.88 81 GLY B N 1
ATOM 1509 C CA . GLY B 1 81 ? 4.762 -9.016 -8.078 1 97.88 81 GLY B CA 1
ATOM 1510 C C . GLY B 1 81 ? 5.219 -10.383 -8.547 1 97.88 81 GLY B C 1
ATOM 1511 O O . GLY B 1 81 ? 4.668 -11.406 -8.125 1 97.88 81 GLY B O 1
ATOM 1512 N N . TYR B 1 82 ? 6.191 -10.32 -9.445 1 97.62 82 TYR B N 1
ATOM 1513 C CA . TYR B 1 82 ? 6.75 -11.57 -9.953 1 97.62 82 TYR B CA 1
ATOM 1514 C C . TYR B 1 82 ? 8.109 -11.859 -9.328 1 97.62 82 TYR B C 1
ATOM 1516 O O . TYR B 1 82 ? 8.945 -10.961 -9.195 1 97.62 82 TYR B O 1
ATOM 1524 N N . GLY B 1 83 ? 8.203 -13.078 -8.891 1 94.69 83 GLY B N 1
ATOM 1525 C CA . GLY B 1 83 ? 9.477 -13.539 -8.359 1 94.69 83 GLY B CA 1
ATOM 1526 C C . GLY B 1 83 ? 9.883 -14.906 -8.875 1 94.69 83 GLY B C 1
ATOM 1527 O O . GLY B 1 83 ? 9.289 -15.414 -9.836 1 94.69 83 GLY B O 1
ATOM 1528 N N . ARG B 1 84 ? 11.039 -15.352 -8.289 1 91.44 84 ARG B N 1
ATOM 1529 C CA . ARG B 1 84 ? 11.562 -16.672 -8.617 1 91.44 84 ARG B CA 1
ATOM 1530 C C . ARG B 1 84 ? 12.133 -17.359 -7.387 1 91.44 84 ARG B C 1
ATOM 1532 O O . ARG B 1 84 ? 12.852 -16.75 -6.598 1 91.44 84 ARG B O 1
ATOM 1539 N N . MET B 1 85 ? 11.758 -18.609 -7.258 1 87.19 85 MET B N 1
ATOM 1540 C CA . MET B 1 85 ? 12.367 -19.422 -6.215 1 87.19 85 MET B CA 1
ATOM 1541 C C . MET B 1 85 ? 13.812 -19.766 -6.562 1 87.19 85 MET B C 1
ATOM 1543 O O . MET B 1 85 ? 14.234 -19.609 -7.711 1 87.19 85 MET B O 1
ATOM 1547 N N . PRO B 1 86 ? 14.477 -20.188 -5.535 1 84.81 86 PRO B N 1
ATOM 1548 C CA . PRO B 1 86 ? 15.867 -20.562 -5.809 1 84.81 86 PRO B CA 1
ATOM 1549 C C . PRO B 1 86 ? 15.992 -21.625 -6.891 1 84.81 86 PRO B C 1
ATOM 1551 O O . PRO B 1 86 ? 16.969 -21.641 -7.641 1 84.81 86 PRO B O 1
ATOM 1554 N N . ASP B 1 87 ? 15.023 -22.5 -6.957 1 88.88 87 ASP B N 1
ATOM 1555 C CA . ASP B 1 87 ? 15.078 -23.578 -7.93 1 88.88 87 ASP B CA 1
ATOM 1556 C C . ASP B 1 87 ? 14.648 -23.094 -9.312 1 88.88 87 ASP B C 1
ATOM 1558 O O . ASP B 1 87 ? 14.586 -23.891 -10.258 1 88.88 87 ASP B O 1
ATOM 1562 N N . GLY B 1 88 ? 14.328 -21.875 -9.445 1 87.94 88 GLY B N 1
ATOM 1563 C CA . GLY B 1 88 ? 13.984 -21.281 -10.734 1 87.94 88 GLY B CA 1
ATOM 1564 C C . GLY B 1 88 ? 12.484 -21.188 -10.969 1 87.94 88 GLY B C 1
ATOM 1565 O O . GLY B 1 88 ? 12.047 -20.594 -11.953 1 87.94 88 GLY B O 1
ATOM 1566 N N . THR B 1 89 ? 11.75 -21.734 -10.07 1 91.19 89 THR B N 1
ATOM 1567 C CA . THR B 1 89 ? 10.305 -21.719 -10.25 1 91.19 89 THR B CA 1
ATOM 1568 C C . THR B 1 89 ? 9.766 -20.297 -10.188 1 91.19 89 THR B C 1
ATOM 1570 O O . THR B 1 89 ? 10.031 -19.562 -9.227 1 91.19 89 THR B O 1
ATOM 1573 N N . GLU B 1 90 ? 9.102 -19.969 -11.32 1 95.69 90 GLU B N 1
ATOM 1574 C CA . GLU B 1 90 ? 8.469 -18.656 -11.344 1 95.69 90 GLU B CA 1
ATOM 1575 C C . GLU B 1 90 ? 7.297 -18.594 -10.375 1 95.69 90 GLU B C 1
ATOM 1577 O O . GLU B 1 90 ? 6.43 -19.469 -10.375 1 95.69 90 GLU B O 1
ATOM 1582 N N . THR B 1 91 ? 7.25 -17.531 -9.578 1 96.94 91 THR B N 1
ATOM 1583 C CA . THR B 1 91 ? 6.227 -17.375 -8.547 1 96.94 91 THR B CA 1
ATOM 1584 C C . THR B 1 91 ? 5.598 -15.984 -8.617 1 96.94 91 THR B C 1
ATOM 1586 O O . THR B 1 91 ? 6.156 -15.078 -9.234 1 96.94 91 THR B O 1
ATOM 1589 N N . VAL B 1 92 ? 4.402 -15.93 -8.117 1 98.12 92 VAL B N 1
ATOM 1590 C CA . VAL B 1 92 ? 3.697 -14.656 -7.984 1 98.12 92 VAL B CA 1
ATOM 1591 C C . VAL B 1 92 ? 3.422 -14.367 -6.512 1 98.12 92 VAL B C 1
ATOM 1593 O O . VAL B 1 92 ? 2.914 -15.227 -5.789 1 98.12 92 VAL B O 1
ATOM 1596 N N . ALA B 1 93 ? 3.855 -13.273 -6.051 1 97.62 93 ALA B N 1
ATOM 1597 C CA . ALA B 1 93 ? 3.469 -12.742 -4.742 1 97.62 93 ALA B CA 1
ATOM 1598 C C . ALA B 1 93 ? 2.234 -11.852 -4.855 1 97.62 93 ALA B C 1
ATOM 1600 O O . ALA B 1 93 ? 2.309 -10.734 -5.379 1 97.62 93 ALA B O 1
ATOM 1601 N N . VAL B 1 94 ? 1.129 -12.305 -4.363 1 98.56 94 VAL B N 1
ATOM 1602 C CA . VAL B 1 94 ? -0.137 -11.594 -4.48 1 98.56 94 VAL B CA 1
ATOM 1603 C C . VAL B 1 94 ? -0.441 -10.867 -3.172 1 98.56 94 VAL B C 1
ATOM 1605 O O . VAL B 1 94 ? -0.361 -11.461 -2.094 1 98.56 94 VAL B O 1
ATOM 1608 N N . ASN B 1 95 ? -0.735 -9.578 -3.262 1 98.69 95 ASN B N 1
ATOM 1609 C CA . ASN B 1 95 ? -1.26 -8.859 -2.105 1 98.69 95 ASN B CA 1
ATOM 1610 C C . ASN B 1 95 ? -2.691 -9.281 -1.787 1 98.69 95 ASN B C 1
ATOM 1612 O O . ASN B 1 95 ? -3.621 -8.945 -2.523 1 98.69 95 ASN B O 1
ATOM 1616 N N . ALA B 1 96 ? -2.867 -9.891 -0.698 1 98.62 96 ALA B N 1
ATOM 1617 C CA . ALA B 1 96 ? -4.168 -10.461 -0.361 1 98.62 96 ALA B CA 1
ATOM 1618 C C . ALA B 1 96 ? -5.195 -9.359 -0.086 1 98.62 96 ALA B C 1
ATOM 1620 O O . ALA B 1 96 ? -6.402 -9.609 -0.121 1 98.62 96 ALA B O 1
ATOM 1621 N N . ARG B 1 97 ? -4.77 -8.141 0.141 1 98.44 97 ARG B N 1
ATOM 1622 C CA . ARG B 1 97 ? -5.648 -7.023 0.475 1 98.44 97 ARG B CA 1
ATOM 1623 C C . ARG B 1 97 ? -6.492 -6.613 -0.728 1 98.44 97 ARG B C 1
ATOM 1625 O O . ARG B 1 97 ? -7.496 -5.918 -0.578 1 98.44 97 ARG B O 1
ATOM 1632 N N . VAL B 1 98 ? -6.105 -7.031 -1.905 1 98.69 98 VAL B N 1
ATOM 1633 C CA . VAL B 1 98 ? -6.797 -6.555 -3.1 1 98.69 98 VAL B CA 1
ATOM 1634 C C . VAL B 1 98 ? -7.785 -7.617 -3.58 1 98.69 98 VAL B C 1
ATOM 1636 O O . VAL B 1 98 ? -8.422 -7.449 -4.625 1 98.69 98 VAL B O 1
ATOM 1639 N N . LEU B 1 99 ? -7.922 -8.734 -2.85 1 98.69 99 LEU B N 1
ATOM 1640 C CA . LEU B 1 99 ? -8.773 -9.844 -3.264 1 98.69 99 LEU B CA 1
ATOM 1641 C C . LEU B 1 99 ? -10.227 -9.57 -2.92 1 98.69 99 LEU B C 1
ATOM 1643 O O . LEU B 1 99 ? -10.531 -9.016 -1.859 1 98.69 99 LEU B O 1
ATOM 1647 N N . ASP B 1 100 ? -11.062 -9.945 -3.814 1 98.06 100 ASP B N 1
ATOM 1648 C CA . ASP B 1 100 ? -12.5 -9.836 -3.562 1 98.06 100 ASP B CA 1
ATOM 1649 C C . ASP B 1 100 ? -12.922 -10.719 -2.393 1 98.06 100 ASP B C 1
ATOM 1651 O O . ASP B 1 100 ? -12.562 -11.891 -2.332 1 98.06 100 ASP B O 1
ATOM 1655 N N . GLY B 1 101 ? -13.633 -10.117 -1.481 1 96.38 101 GLY B N 1
ATOM 1656 C CA . GLY B 1 101 ? -14.242 -10.891 -0.408 1 96.38 101 GLY B CA 1
ATOM 1657 C C . GLY B 1 101 ? -13.266 -11.234 0.7 1 96.38 101 GLY B C 1
ATOM 1658 O O . GLY B 1 101 ? -13.562 -12.062 1.563 1 96.38 101 GLY B O 1
ATOM 1659 N N . VAL B 1 102 ? -12.094 -10.734 0.697 1 97.31 102 VAL B N 1
ATOM 1660 C CA . VAL B 1 102 ? -11.086 -11.016 1.716 1 97.31 102 VAL B CA 1
ATOM 1661 C C . VAL B 1 102 ? -10.906 -9.805 2.621 1 97.31 102 VAL B C 1
ATOM 1663 O O . VAL B 1 102 ? -10.82 -8.672 2.141 1 97.31 102 VAL B O 1
ATOM 1666 N N . ASP B 1 103 ? -10.953 -10.008 3.877 1 96.38 103 ASP B N 1
ATOM 1667 C CA . ASP B 1 103 ? -10.625 -8.977 4.855 1 96.38 103 ASP B CA 1
ATOM 1668 C C . ASP B 1 103 ? -9.117 -8.922 5.109 1 96.38 103 ASP B C 1
ATOM 1670 O O . ASP B 1 103 ? -8.602 -9.656 5.953 1 96.38 103 ASP B O 1
ATOM 1674 N N . GLY B 1 104 ? -8.492 -8.07 4.414 1 96.38 104 GLY B N 1
ATOM 1675 C CA . GLY B 1 104 ? -7.047 -7.957 4.508 1 96.38 104 GLY B CA 1
ATOM 1676 C C . GLY B 1 104 ? -6.562 -7.586 5.895 1 96.38 104 GLY B C 1
ATOM 1677 O O . GLY B 1 104 ? -5.461 -7.961 6.297 1 96.38 104 GLY B O 1
ATOM 1678 N N . HIS B 1 105 ? -7.355 -6.77 6.637 1 94.94 105 HIS B N 1
ATOM 1679 C CA . HIS B 1 105 ? -6.98 -6.402 7.996 1 94.94 105 HIS B CA 1
ATOM 1680 C C . HIS B 1 105 ? -6.98 -7.621 8.914 1 94.94 105 HIS B C 1
ATOM 1682 O O . HIS B 1 105 ? -6.035 -7.828 9.68 1 94.94 105 HIS B O 1
ATOM 1688 N N . ALA B 1 106 ? -8.023 -8.383 8.836 1 95.38 106 ALA B N 1
ATOM 1689 C CA . ALA B 1 106 ? -8.109 -9.602 9.641 1 95.38 106 ALA B CA 1
ATOM 1690 C C . ALA B 1 106 ? -7 -10.578 9.273 1 95.38 106 ALA B C 1
ATOM 1692 O O . ALA B 1 106 ? -6.371 -11.18 10.148 1 95.38 106 ALA B O 1
ATOM 1693 N N . LEU B 1 107 ? -6.762 -10.742 8.039 1 97.19 107 LEU B N 1
ATOM 1694 C CA . LEU B 1 107 ? -5.734 -11.664 7.566 1 97.19 107 LEU B CA 1
ATOM 1695 C C . LEU B 1 107 ? -4.359 -11.25 8.07 1 97.19 107 LEU B C 1
ATOM 1697 O O . LEU B 1 107 ? -3.533 -12.102 8.414 1 97.19 107 LEU B O 1
ATOM 1701 N N . ALA B 1 108 ? -4.102 -9.992 8.086 1 96.69 108 ALA B N 1
ATOM 1702 C CA . ALA B 1 108 ? -2.814 -9.484 8.547 1 96.69 108 ALA B CA 1
ATOM 1703 C C . ALA B 1 108 ? -2.541 -9.914 9.984 1 96.69 108 ALA B C 1
ATOM 1705 O O . ALA B 1 108 ? -1.393 -10.18 10.352 1 96.69 108 ALA B O 1
ATOM 1706 N N . LYS B 1 109 ? -3.518 -10.023 10.797 1 94.44 109 LYS B N 1
ATOM 1707 C CA . LYS B 1 109 ? -3.365 -10.391 12.203 1 94.44 109 LYS B CA 1
ATOM 1708 C C . LYS B 1 109 ? -2.969 -11.859 12.344 1 94.44 109 LYS B C 1
ATOM 1710 O O . LYS B 1 109 ? -2.344 -12.25 13.328 1 94.44 109 LYS B O 1
ATOM 1715 N N . GLU B 1 110 ? -3.291 -12.625 11.352 1 95.5 110 GLU B N 1
ATOM 1716 C CA . GLU B 1 110 ? -3.057 -14.062 11.406 1 95.5 110 GLU B CA 1
ATOM 1717 C C . GLU B 1 110 ? -1.828 -14.453 10.586 1 95.5 110 GLU B C 1
ATOM 1719 O O . GLU B 1 110 ? -1.38 -15.602 10.641 1 95.5 110 GLU B O 1
ATOM 1724 N N . ALA B 1 111 ? -1.294 -13.516 9.836 1 97.25 111 ALA B N 1
ATOM 1725 C CA . ALA B 1 111 ? -0.225 -13.797 8.883 1 97.25 111 ALA B CA 1
ATOM 1726 C C . ALA B 1 111 ? 1.088 -14.094 9.602 1 97.25 111 ALA B C 1
ATOM 1728 O O . ALA B 1 111 ? 1.31 -13.625 10.719 1 97.25 111 ALA B O 1
ATOM 1729 N N . THR B 1 112 ? 1.891 -14.867 8.945 1 97.56 112 THR B N 1
ATOM 1730 C CA . THR B 1 112 ? 3.236 -15.141 9.438 1 97.56 112 THR B CA 1
ATOM 1731 C C . THR B 1 112 ? 4.152 -13.945 9.195 1 97.56 112 THR B C 1
ATOM 1733 O O . THR B 1 112 ? 4.16 -13.367 8.109 1 97.56 112 THR B O 1
ATOM 1736 N N . PHE B 1 113 ? 4.891 -13.617 10.234 1 96.19 113 PHE B N 1
ATOM 1737 C CA . PHE B 1 113 ? 5.852 -12.531 10.109 1 96.19 113 PHE B CA 1
ATOM 1738 C C . PHE B 1 113 ? 7.172 -13.031 9.539 1 96.19 113 PHE B C 1
ATOM 1740 O O . PHE B 1 113 ? 7.684 -14.07 9.969 1 96.19 113 PHE B O 1
ATOM 1747 N N . TYR B 1 114 ? 7.621 -12.344 8.547 1 94.62 114 TYR B N 1
ATOM 1748 C CA . TYR B 1 114 ? 8.93 -12.609 7.961 1 94.62 114 TYR B CA 1
ATOM 1749 C C . TYR B 1 114 ? 9.852 -11.406 8.133 1 94.62 114 TYR B C 1
ATOM 1751 O O . TYR B 1 114 ? 9.523 -10.297 7.707 1 94.62 114 TYR B O 1
ATOM 1759 N N . ASP B 1 115 ? 11.047 -11.594 8.719 1 93.25 115 ASP B N 1
ATOM 1760 C CA . ASP B 1 115 ? 12.016 -10.516 8.906 1 93.25 115 ASP B CA 1
ATOM 1761 C C . ASP B 1 115 ? 12.867 -10.32 7.652 1 93.25 115 ASP B C 1
ATOM 1763 O O . ASP B 1 115 ? 13.992 -10.812 7.582 1 93.25 115 ASP B O 1
ATOM 1767 N N . GLY B 1 116 ? 12.32 -9.539 6.762 1 87.5 116 GLY B N 1
ATOM 1768 C CA . GLY B 1 116 ? 13.039 -9.258 5.523 1 87.5 116 GLY B CA 1
ATOM 1769 C C . GLY B 1 116 ? 14.148 -8.242 5.695 1 87.5 116 GLY B C 1
ATOM 1770 O O . GLY B 1 116 ? 14.992 -8.086 4.812 1 87.5 116 GLY B O 1
ATOM 1771 N N . ALA B 1 117 ? 14.141 -7.496 6.812 1 80 117 ALA B N 1
ATOM 1772 C CA . ALA B 1 117 ? 15.188 -6.508 7.059 1 80 117 ALA B CA 1
ATOM 1773 C C . ALA B 1 117 ? 16.5 -7.184 7.453 1 80 117 ALA B C 1
ATOM 1775 O O . ALA B 1 117 ? 17.562 -6.566 7.391 1 80 117 ALA B O 1
ATOM 1776 N N . ALA B 1 118 ? 16.328 -8.375 7.926 1 73.44 118 ALA B N 1
ATOM 1777 C CA . ALA B 1 118 ? 17.516 -9.109 8.352 1 73.44 118 ALA B CA 1
ATOM 1778 C C . ALA B 1 118 ? 18.078 -9.945 7.211 1 73.44 118 ALA B C 1
ATOM 1780 O O . ALA B 1 118 ? 19.172 -10.508 7.324 1 73.44 118 ALA B O 1
ATOM 1781 N N . SER B 1 119 ? 17.406 -10 6.113 1 64.44 119 SER B N 1
ATOM 1782 C CA . SER B 1 119 ? 17.859 -10.867 5.031 1 64.44 119 SER B CA 1
ATOM 1783 C C . SER B 1 119 ? 18.5 -10.062 3.904 1 64.44 119 SER B C 1
ATOM 1785 O O . SER B 1 119 ? 18.141 -8.906 3.682 1 64.44 119 SER B O 1
#

Foldseek 3Di:
DWDKWKFADDVRQKIKIFTWDLLAWEQEDAPPSVVQVFTWTKDFPVRMGTPGNPVQWDWDADDVRFKTFIAGVPRGDGQWIWGADPVGTIMIIGRQVGTPPDDSVVSSVSYHYDYPNVD/DWDKWKFADDVRQKIKIFTWDLLAWEQEDAPPRVVQVFTWTKDFPVRMGTPGNPVQWDWDADDVRFKTFIAGVPRGDGQWIWGADPVGTIMIIGRQVGTPPDDSVVSSVSYHYDYPNVD

Nearest PDB structures (foldseek):
  3fac-assembly6_F  TM=8.981E-01  e=1.294E-08  Cereibacter sphaeroides 2.4.1
  1zxu-assembly1_A  TM=3.438E-01  e=6.941E-01  Arabidopsis thaliana
  8cgm-assembly2_B  TM=2.461E-01  e=3.029E-01  Porphyromonas gingivalis ATCC 33277
  6e7o-assembly1_B  TM=2.487E-01  e=1.206E+00  Homo sapiens
  6jla-assembly2_C  TM=2.797E-01  e=4.546E+00  Mus musculus